Protein AF-0000000084989467 (afdb_homodimer)

Foldseek 3Di:
DVVVVVVLVVLLVVLCVVPWDKALDLVCSQVVSCVSNVVSQKAWDDKFFAAPVRHGDPDSVRGQKIKIWIDHPSDPAIKIWMWGWDDDPSMITTHGDDIDGDDD/DVVVVVVLVVLLVVLCVVPWDKALDLVCSVVVSCVSNVVSAKAWDDKFFAAPVRHGDPDSVRGQKIKIWIDHPVDPAIKIWMWGWDDDPSMITTHGDDIDGDDD

Secondary structure (DSSP, 8-state):
-HHHHHHHHHHHHHHHHHS--EESSGGGHHHHHHHHHHHTTEEEEEEEEE-TTSSBPSSGGG-SEEEEEEEETTEEEEEEEEEEEEEETTEEEEEEEEEEEE--/-HHHHHHHHHHHHHHHHHS--EESSGGGHHHHHHHHHHHTTEEEEEEEEE-TTSSBPSSGGG-SEEEEEEEETTEEEEEEEEEEEEEETTEEEEEEEEEEEE--

Sequence (208 aa):
MSADVSILHGKAKEEFDKSPCVVDAASQLGDCAKERLAAAGFEVGDVMYLDANVDPADSPERARFLRVEARHSGSPGKHIFTFAILKSAGKFKLLWLQSAVATKMSADVSILHGKAKEEFDKSPCVVDAASQLGDCAKERLAAAGFEVGDVMYLDANVDPADSPERARFLRVEARHSGSPGKHIFTFAILKSAGKFKLLWLQSAVATK

Structure (mmCIF, N/CA/C/O backbone):
data_AF-0000000084989467-model_v1
#
loop_
_entity.id
_entity.type
_entity.pdbx_description
1 polymer 'Uncharacterized protein'
#
loop_
_atom_site.group_PDB
_atom_site.id
_atom_site.type_symbol
_atom_site.label_atom_id
_atom_site.label_alt_id
_atom_site.label_comp_id
_atom_site.label_asym_id
_atom_site.label_entity_id
_atom_site.label_seq_id
_atom_site.pdbx_PDB_ins_code
_atom_site.Cartn_x
_atom_site.Cartn_y
_atom_site.Cartn_z
_atom_site.occupancy
_atom_site.B_iso_or_equiv
_atom_site.auth_seq_id
_atom_site.auth_comp_id
_atom_site.auth_asym_id
_atom_site.auth_atom_id
_atom_site.pdbx_PDB_model_num
ATOM 1 N N . MET A 1 1 ? -2.805 18.656 12.617 1 46.59 1 MET A N 1
ATOM 2 C CA . MET A 1 1 ? -3.262 18.141 11.328 1 46.59 1 MET A CA 1
ATOM 3 C C . MET A 1 1 ? -2.898 16.672 11.18 1 46.59 1 MET A C 1
ATOM 5 O O . MET A 1 1 ? -3.754 15.844 10.852 1 46.59 1 MET A O 1
ATOM 9 N N . SER A 1 2 ? -1.535 16.25 11.461 1 55.56 2 SER A N 1
ATOM 10 C CA . SER A 1 2 ? -1.059 14.875 11.367 1 55.56 2 SER A CA 1
ATOM 11 C C . SER A 1 2 ? -1.723 13.977 12.406 1 55.56 2 SER A C 1
ATOM 13 O O . SER A 1 2 ? -2.162 12.875 12.094 1 55.56 2 SER A O 1
ATOM 15 N N . ALA A 1 3 ? -1.828 14.453 13.695 1 58.25 3 ALA A N 1
ATOM 16 C CA . ALA A 1 3 ? -2.471 13.68 14.758 1 58.25 3 ALA A CA 1
ATOM 17 C C . ALA A 1 3 ? -3.93 13.391 14.414 1 58.25 3 ALA A C 1
ATOM 19 O O . ALA A 1 3 ? -4.426 12.297 14.68 1 58.25 3 ALA A O 1
ATOM 20 N N . ASP A 1 4 ? -4.445 14.367 13.617 1 80.19 4 ASP A N 1
ATOM 21 C CA . ASP A 1 4 ? -5.855 14.219 13.273 1 80.19 4 ASP A CA 1
ATOM 22 C C . ASP A 1 4 ? -6.047 13.156 12.195 1 80.19 4 ASP A C 1
ATOM 24 O O . ASP A 1 4 ? -6.941 12.312 12.297 1 80.19 4 ASP A O 1
ATOM 28 N N . VAL A 1 5 ? -4.973 12.961 11.367 1 84.12 5 VAL A N 1
ATOM 29 C CA . VAL A 1 5 ? -5.082 11.992 10.281 1 84.12 5 VAL A CA 1
ATOM 30 C C . VAL A 1 5 ? -4.887 10.578 10.828 1 84.12 5 VAL A C 1
ATOM 32 O O . VAL A 1 5 ? -5.602 9.656 10.438 1 84.12 5 VAL A O 1
ATOM 35 N N . SER A 1 6 ? -3.955 10.492 11.828 1 85.75 6 SER A N 1
ATOM 36 C CA . SER A 1 6 ? -3.686 9.195 12.43 1 85.75 6 SER A CA 1
ATOM 37 C C . SER A 1 6 ? -4.914 8.648 13.156 1 85.75 6 SER A C 1
ATOM 39 O O . SER A 1 6 ? -5.203 7.453 13.086 1 85.75 6 SER A O 1
ATOM 41 N N . ILE A 1 7 ? -5.57 9.539 13.781 1 90.81 7 ILE A N 1
ATOM 42 C CA . ILE A 1 7 ? -6.773 9.141 14.5 1 90.81 7 ILE A CA 1
ATOM 43 C C . ILE A 1 7 ? -7.855 8.719 13.508 1 90.81 7 ILE A C 1
ATOM 45 O O . ILE A 1 7 ? -8.508 7.691 13.68 1 90.81 7 ILE A O 1
ATOM 49 N N . LEU A 1 8 ? -8.008 9.461 12.422 1 93.25 8 LEU A N 1
ATOM 50 C CA . LEU A 1 8 ? -9.008 9.164 11.406 1 93.25 8 LEU A CA 1
ATOM 51 C C . LEU A 1 8 ? -8.719 7.824 10.742 1 93.25 8 LEU A C 1
ATOM 53 O O . LEU A 1 8 ? -9.625 7.004 10.57 1 93.25 8 LEU A O 1
ATOM 57 N N . HIS A 1 9 ? -7.539 7.551 10.414 1 94.19 9 HIS A N 1
ATOM 58 C CA . HIS A 1 9 ? -7.176 6.301 9.758 1 94.19 9 HIS A CA 1
ATOM 59 C C . HIS A 1 9 ? -7.266 5.125 10.727 1 94.19 9 HIS A C 1
ATOM 61 O O . HIS A 1 9 ? -7.598 4.008 10.328 1 94.19 9 HIS A O 1
ATOM 67 N N . GLY A 1 10 ? -6.922 5.418 12.008 1 94.31 10 GLY A N 1
ATOM 68 C CA . GLY A 1 10 ? -7.133 4.402 13.023 1 94.31 10 GLY A CA 1
ATOM 69 C C . GLY A 1 10 ? -8.578 3.965 13.141 1 94.31 10 GLY A C 1
ATOM 70 O O . GLY A 1 10 ? -8.867 2.77 13.242 1 94.31 10 GLY A O 1
ATOM 71 N N . LYS A 1 11 ? -9.438 4.883 13.117 1 95.81 11 LYS A N 1
ATOM 72 C CA . LYS A 1 11 ? -10.867 4.582 13.164 1 95.81 11 LYS A CA 1
ATOM 73 C C . LYS A 1 11 ? -11.289 3.758 11.953 1 95.81 11 LYS A C 1
ATOM 75 O O . LYS A 1 11 ? -12.086 2.82 12.078 1 95.81 11 LYS A O 1
ATOM 80 N N . ALA A 1 12 ? -10.828 4.184 10.805 1 96.88 12 ALA A N 1
ATOM 81 C CA . ALA A 1 12 ? -11.133 3.42 9.594 1 96.88 12 ALA A CA 1
ATOM 82 C C . ALA A 1 12 ? -10.672 1.973 9.734 1 96.88 12 ALA A C 1
ATOM 84 O O . ALA A 1 12 ? -11.43 1.043 9.445 1 96.88 12 ALA A O 1
ATOM 85 N N . LYS A 1 13 ? -9.453 1.788 10.156 1 96.62 13 LYS A N 1
ATOM 86 C CA . LYS A 1 13 ? -8.922 0.437 10.312 1 96.62 13 LYS A CA 1
ATOM 87 C C . LYS A 1 13 ? -9.758 -0.373 11.297 1 96.62 13 LYS A C 1
ATOM 89 O O . LYS A 1 13 ? -9.992 -1.563 11.086 1 96.62 13 LYS A O 1
ATOM 94 N N . GLU A 1 14 ? -10.141 0.241 12.336 1 97.44 14 GLU A N 1
ATOM 95 C CA . GLU A 1 14 ? -10.961 -0.418 13.352 1 97.44 14 GLU A CA 1
ATOM 96 C C . GLU A 1 14 ? -12.266 -0.936 12.75 1 97.44 14 GLU A C 1
ATOM 98 O O . GLU A 1 14 ? -12.734 -2.02 13.109 1 97.44 14 GLU A O 1
ATOM 103 N N . GLU A 1 15 ? -12.875 -0.224 11.844 1 98 15 GLU A N 1
ATOM 104 C CA . GLU A 1 15 ? -14.109 -0.657 11.203 1 98 15 GLU A CA 1
ATOM 105 C C . GLU A 1 15 ? -13.891 -1.933 10.391 1 98 15 GLU A C 1
ATOM 107 O O . GLU A 1 15 ? -14.766 -2.805 10.352 1 98 15 GLU A O 1
ATOM 112 N N . PHE A 1 16 ? -12.742 -2.055 9.742 1 97.81 16 PHE A N 1
ATOM 113 C CA . PHE A 1 16 ? -12.445 -3.254 8.969 1 97.81 16 PHE A CA 1
ATOM 114 C C . PHE A 1 16 ? -12.133 -4.43 9.891 1 97.81 16 PHE A C 1
ATOM 116 O O . PHE A 1 16 ? -12.406 -5.582 9.547 1 97.81 16 PHE A O 1
ATOM 123 N N . ASP A 1 17 ? -11.57 -4.125 11.039 1 96.31 17 ASP A N 1
ATOM 124 C CA . ASP A 1 17 ? -11.258 -5.172 12.008 1 96.31 17 ASP A CA 1
ATOM 125 C C . ASP A 1 17 ? -12.531 -5.711 12.664 1 96.31 17 ASP A C 1
ATOM 127 O O . ASP A 1 17 ? -12.664 -6.918 12.867 1 96.31 17 ASP A O 1
ATOM 131 N N . LYS A 1 18 ? -13.367 -4.848 12.984 1 96.81 18 LYS A N 1
ATOM 132 C CA . LYS A 1 18 ? -14.625 -5.207 13.633 1 96.81 18 LYS A CA 1
ATOM 133 C C . LYS A 1 18 ? -15.531 -5.992 12.688 1 96.81 18 LYS A C 1
ATOM 135 O O . LYS A 1 18 ? -16.234 -6.906 13.117 1 96.81 18 LYS A O 1
ATOM 140 N N . SER A 1 19 ? -15.555 -5.586 11.461 1 96.62 19 SER A N 1
ATOM 141 C CA . SER A 1 19 ? -16.359 -6.227 10.43 1 96.62 19 SER A CA 1
ATOM 142 C C . SER A 1 19 ? -15.562 -6.449 9.148 1 96.62 19 SER A C 1
ATOM 144 O O . SER A 1 19 ? -15.703 -5.695 8.188 1 96.62 19 SER A O 1
ATOM 146 N N . PRO A 1 20 ? -14.891 -7.555 9.141 1 96.62 20 PRO A N 1
ATOM 147 C CA . PRO A 1 20 ? -14.039 -7.824 7.98 1 96.62 20 PRO A CA 1
ATOM 148 C C . PRO A 1 20 ? -14.828 -7.926 6.676 1 96.62 20 PRO A C 1
ATOM 150 O O . PRO A 1 20 ? -15.961 -8.422 6.676 1 96.62 20 PRO A O 1
ATOM 153 N N . CYS A 1 21 ? -14.242 -7.422 5.625 1 97.94 21 CYS A N 1
ATOM 154 C CA . CYS A 1 21 ? -14.836 -7.559 4.297 1 97.94 21 CYS A CA 1
ATOM 155 C C . CYS A 1 21 ? -14.531 -8.93 3.701 1 97.94 21 CYS A C 1
ATOM 157 O O . CYS A 1 21 ? -13.453 -9.133 3.133 1 97.94 21 CYS A O 1
ATOM 159 N N . VAL A 1 22 ? -15.461 -9.797 3.805 1 97.62 22 VAL A N 1
ATOM 160 C CA . VAL A 1 22 ? -15.43 -11.125 3.211 1 97.62 22 VAL A CA 1
ATOM 161 C C . VAL A 1 22 ? -16.672 -11.344 2.354 1 97.62 22 VAL A C 1
ATOM 163 O O . VAL A 1 22 ? -17.797 -11.227 2.842 1 97.62 22 VAL A O 1
ATOM 166 N N . VAL A 1 23 ? -16.453 -11.578 1.095 1 98.12 23 VAL A N 1
ATOM 167 C CA . VAL A 1 23 ? -17.578 -11.602 0.161 1 98.12 23 VAL A CA 1
ATOM 168 C C . VAL A 1 23 ? -17.484 -12.836 -0.732 1 98.12 23 VAL A C 1
ATOM 170 O O . VAL A 1 23 ? -16.422 -13.469 -0.808 1 98.12 23 VAL A O 1
ATOM 173 N N . ASP A 1 24 ? -18.531 -13.172 -1.489 1 97.44 24 ASP A N 1
ATOM 174 C CA . ASP A 1 24 ? -18.594 -14.352 -2.344 1 97.44 24 ASP A CA 1
ATOM 175 C C . ASP A 1 24 ? -18.109 -14.039 -3.758 1 97.44 24 ASP A C 1
ATOM 177 O O . ASP A 1 24 ? -17.734 -14.945 -4.504 1 97.44 24 ASP A O 1
ATOM 181 N N . ALA A 1 25 ? -18.203 -12.766 -4.086 1 97.69 25 A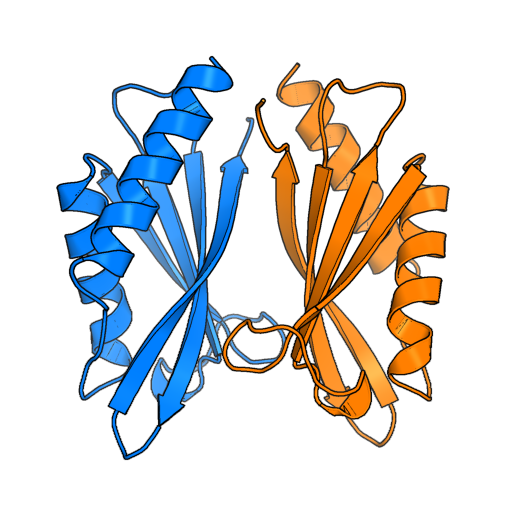LA A N 1
ATOM 182 C CA . ALA A 1 25 ? -17.75 -12.32 -5.398 1 97.69 25 ALA A CA 1
ATOM 183 C C . ALA A 1 25 ? -16.797 -11.125 -5.273 1 97.69 25 ALA A C 1
ATOM 185 O O . ALA A 1 25 ? -17.078 -10.188 -4.523 1 97.69 25 ALA A O 1
ATOM 186 N N . ALA A 1 26 ? -15.703 -11.172 -6.027 1 97.62 26 ALA A N 1
ATOM 187 C CA . ALA A 1 26 ? -14.688 -10.125 -5.945 1 97.62 26 ALA A CA 1
ATOM 188 C C . ALA A 1 26 ? -15.289 -8.75 -6.219 1 97.62 26 ALA A C 1
ATOM 190 O O . ALA A 1 26 ? -14.844 -7.746 -5.656 1 97.62 26 ALA A O 1
ATOM 191 N N . SER A 1 27 ? -16.297 -8.703 -7.055 1 97.56 27 SER A N 1
ATOM 192 C CA . SER A 1 27 ? -16.922 -7.449 -7.461 1 97.56 27 SER A CA 1
ATOM 193 C C . SER A 1 27 ? -17.641 -6.777 -6.289 1 97.56 27 SER A C 1
ATOM 195 O O . SER A 1 27 ? -18 -5.605 -6.371 1 97.56 27 SER A O 1
ATOM 197 N N . GLN A 1 28 ? -17.797 -7.496 -5.215 1 98.44 28 GLN A N 1
ATOM 198 C CA . GLN A 1 28 ? -18.5 -6.973 -4.047 1 98.44 28 GLN A CA 1
ATOM 199 C C . GLN A 1 28 ? -17.547 -6.266 -3.1 1 98.44 28 GLN A C 1
ATOM 201 O O . GLN A 1 28 ? -17.969 -5.566 -2.18 1 98.44 28 GLN A O 1
ATOM 206 N N . LEU A 1 29 ? -16.266 -6.422 -3.312 1 98.62 29 LEU A N 1
ATOM 207 C CA . LEU A 1 29 ? -15.273 -5.906 -2.387 1 98.62 29 LEU A CA 1
ATOM 208 C C . LEU A 1 29 ? -15.312 -4.383 -2.34 1 98.62 29 LEU A C 1
ATOM 210 O O . LEU A 1 29 ? -15.164 -3.785 -1.271 1 98.62 29 LEU A O 1
ATOM 214 N N . GLY A 1 30 ? -15.469 -3.756 -3.461 1 98.56 30 GLY A N 1
ATOM 215 C CA . GLY A 1 30 ? -15.555 -2.305 -3.506 1 98.56 30 GLY A CA 1
ATOM 216 C C . GLY A 1 30 ? -16.672 -1.75 -2.639 1 98.56 30 GLY A C 1
ATOM 217 O O . GLY A 1 30 ? -16.453 -0.813 -1.867 1 98.56 30 GLY A O 1
ATOM 218 N N . ASP A 1 31 ? -17.828 -2.35 -2.797 1 98.31 31 ASP A N 1
ATOM 219 C CA . ASP A 1 31 ? -18.969 -1.908 -2.014 1 98.31 31 ASP A CA 1
ATOM 220 C C . ASP A 1 31 ? -18.75 -2.164 -0.525 1 98.31 31 ASP A C 1
ATOM 222 O O . ASP A 1 31 ? -19.125 -1.338 0.312 1 98.31 31 ASP A O 1
ATOM 226 N N . CYS A 1 32 ? -18.203 -3.271 -0.226 1 98.62 32 CYS A N 1
ATOM 227 C CA . CYS A 1 32 ? -17.891 -3.592 1.161 1 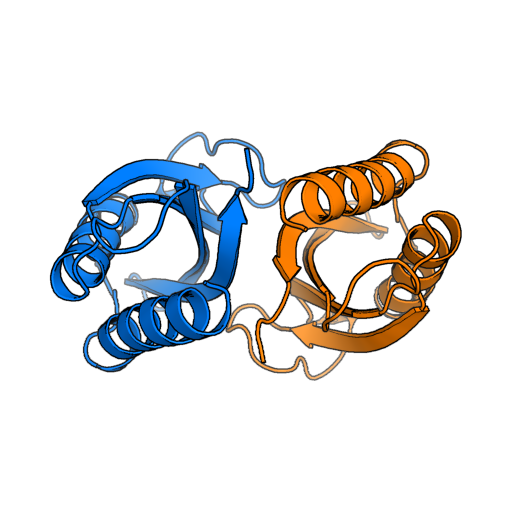98.62 32 CYS A CA 1
ATOM 228 C C . CYS A 1 32 ? -16.953 -2.549 1.764 1 98.62 32 CYS A C 1
ATOM 230 O O . CYS A 1 32 ? -17.203 -2.059 2.867 1 98.62 32 CYS A O 1
ATOM 232 N N . ALA A 1 33 ? -15.906 -2.199 1.035 1 98.75 33 ALA A N 1
ATOM 233 C CA . ALA A 1 33 ? -14.953 -1.191 1.492 1 98.75 33 ALA A CA 1
ATOM 234 C C . ALA A 1 33 ? -15.633 0.157 1.696 1 98.75 33 ALA A C 1
ATOM 236 O O . ALA A 1 33 ? -15.383 0.845 2.688 1 98.75 33 ALA A O 1
ATOM 237 N N . LYS A 1 34 ? -16.469 0.51 0.781 1 98.44 34 LYS A N 1
ATOM 238 C CA . LYS A 1 34 ? -17.219 1.766 0.872 1 98.44 34 LYS A CA 1
ATOM 239 C C . LYS A 1 34 ? -18.047 1.824 2.152 1 98.44 34 LYS A C 1
ATOM 241 O O . LYS A 1 34 ? -18.062 2.846 2.842 1 98.44 34 LYS A O 1
ATOM 246 N N . GLU A 1 35 ? -18.656 0.73 2.414 1 98.31 35 GLU A N 1
ATOM 247 C CA . GLU A 1 35 ? -19.5 0.668 3.605 1 98.31 35 GLU A CA 1
ATOM 248 C C . GLU A 1 35 ? -18.672 0.854 4.875 1 98.31 35 GLU A C 1
ATOM 250 O O . GLU A 1 35 ? -19.062 1.602 5.773 1 98.31 35 GLU A O 1
ATOM 255 N N . ARG A 1 36 ? -17.531 0.173 4.977 1 98.31 36 ARG A N 1
ATOM 256 C CA . ARG A 1 36 ? -16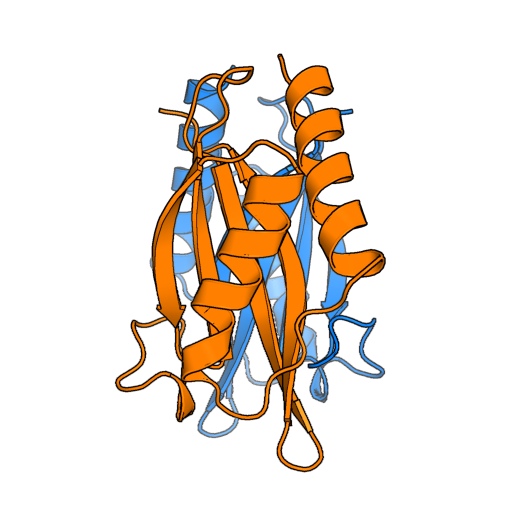.672 0.275 6.156 1 98.31 36 ARG A CA 1
ATOM 257 C C . ARG A 1 36 ? -16.125 1.688 6.312 1 98.31 36 ARG A C 1
ATOM 259 O O . ARG A 1 36 ? -16.078 2.225 7.422 1 98.31 36 ARG A O 1
ATOM 266 N N . LEU A 1 37 ? -15.688 2.279 5.238 1 98.38 37 LEU A N 1
ATOM 267 C CA . LEU A 1 37 ? -15.102 3.617 5.285 1 98.38 37 LEU A CA 1
ATOM 268 C C . LEU A 1 37 ? -16.172 4.66 5.613 1 98.38 37 LEU A C 1
ATOM 270 O O . LEU A 1 37 ? -15.891 5.625 6.328 1 98.38 37 LEU A O 1
ATOM 274 N N . ALA A 1 38 ? -17.391 4.461 5.078 1 97.88 38 ALA A N 1
ATOM 275 C CA . ALA A 1 38 ? -18.5 5.359 5.41 1 97.88 38 ALA A CA 1
ATOM 276 C C . ALA A 1 38 ? -18.797 5.324 6.902 1 97.88 38 ALA A C 1
ATOM 278 O O . ALA A 1 38 ? -19.094 6.359 7.508 1 97.88 38 ALA A O 1
ATOM 279 N N . ALA A 1 39 ? -18.719 4.133 7.449 1 97.62 39 ALA A N 1
ATOM 280 C CA . ALA A 1 39 ? -18.969 3.977 8.883 1 97.62 39 ALA A CA 1
ATOM 281 C C . ALA A 1 39 ? -17.938 4.746 9.695 1 97.62 39 ALA A C 1
ATOM 283 O O . ALA A 1 39 ? -18.188 5.125 10.844 1 97.62 39 ALA A O 1
ATOM 284 N N . ALA A 1 40 ? -16.812 4.98 9.172 1 97.06 40 ALA A N 1
ATOM 285 C CA . ALA A 1 40 ? -15.758 5.73 9.836 1 97.06 40 ALA A CA 1
ATOM 286 C C . ALA A 1 40 ? -15.836 7.215 9.492 1 97.06 40 ALA A C 1
ATOM 288 O O . ALA A 1 40 ? -14.969 8 9.891 1 97.06 40 AL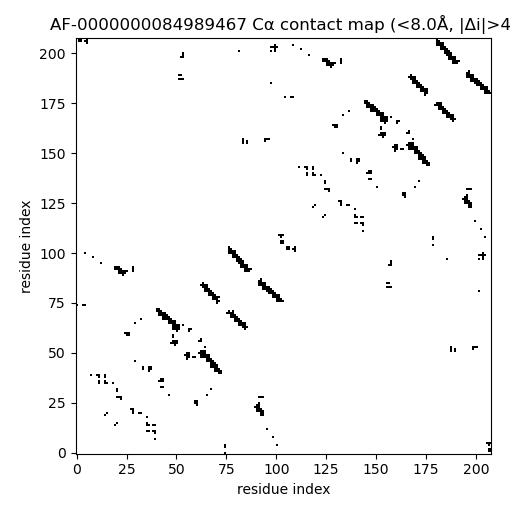A A O 1
ATOM 289 N N . GLY A 1 41 ? -16.781 7.578 8.617 1 96.94 41 GLY A N 1
ATOM 290 C CA . GLY A 1 41 ? -17.016 8.984 8.32 1 96.94 41 GLY A CA 1
ATOM 291 C C . GLY A 1 41 ? -16.406 9.422 7 1 96.94 41 GLY A C 1
ATOM 292 O O . GLY A 1 41 ? -16.375 10.617 6.691 1 96.94 41 GLY A O 1
ATOM 293 N N . PHE A 1 42 ? -15.875 8.484 6.238 1 97.56 42 PHE A N 1
ATOM 294 C CA . PHE A 1 42 ? -15.273 8.828 4.957 1 97.56 42 PHE A CA 1
ATOM 295 C C . PHE A 1 42 ? -16.312 8.797 3.844 1 97.56 42 PHE A C 1
ATOM 297 O O . PHE A 1 42 ? -17.234 7.977 3.865 1 97.56 42 PHE A O 1
ATOM 304 N N . GLU A 1 43 ? -16.109 9.703 2.879 1 97.75 43 GLU A N 1
ATOM 305 C CA . GLU A 1 43 ? -16.844 9.68 1.617 1 97.75 43 GLU A CA 1
ATOM 306 C C . GLU A 1 43 ? -15.977 9.125 0.488 1 97.75 43 GLU A C 1
ATOM 308 O O . GLU A 1 43 ? -15.039 9.789 0.041 1 97.75 43 GLU A O 1
ATOM 313 N N . VAL A 1 44 ? -16.359 7.957 0.025 1 97.44 44 VAL A N 1
ATOM 314 C CA . VAL A 1 44 ? -15.539 7.277 -0.975 1 97.44 44 VAL A CA 1
ATOM 315 C C . VAL A 1 44 ? -15.789 7.887 -2.352 1 97.44 44 VAL A C 1
ATOM 317 O O . VAL A 1 44 ? -16.938 8.062 -2.756 1 97.44 44 VAL A O 1
ATOM 320 N N . GLY A 1 45 ? -14.719 8.234 -3.016 1 95.31 45 GLY A N 1
ATOM 321 C CA . GLY A 1 45 ? -14.781 8.703 -4.391 1 95.31 45 GLY A CA 1
ATOM 322 C C . GLY A 1 45 ? -14.492 7.613 -5.406 1 95.31 45 GLY A C 1
ATOM 323 O O . GLY A 1 45 ? -15.414 7.027 -5.977 1 95.31 45 GLY A O 1
ATOM 324 N N . ASP A 1 46 ? -13.25 7.219 -5.504 1 96.25 46 ASP A N 1
ATOM 325 C CA . ASP A 1 46 ? -12.812 6.262 -6.516 1 96.25 46 ASP A CA 1
ATOM 326 C C . ASP A 1 46 ? -12.414 4.934 -5.879 1 96.25 46 ASP A C 1
ATOM 328 O O . ASP A 1 46 ? -11.805 4.91 -4.801 1 96.25 46 ASP A O 1
ATOM 332 N N . VAL A 1 47 ? -12.828 3.885 -6.512 1 98.06 47 VAL A N 1
ATOM 333 C CA . VAL A 1 47 ? -12.414 2.527 -6.172 1 98.06 47 VAL A CA 1
ATOM 334 C C . VAL A 1 47 ? -11.727 1.88 -7.371 1 98.06 47 VAL A C 1
ATOM 336 O O . VAL A 1 47 ? -12.297 1.82 -8.461 1 98.06 47 VAL A O 1
ATOM 339 N N . MET A 1 48 ? -10.547 1.42 -7.148 1 98.06 48 MET A N 1
ATOM 340 C CA . MET A 1 48 ? -9.781 0.849 -8.258 1 98.06 48 MET A CA 1
ATOM 341 C C . MET A 1 48 ? -9.289 -0.551 -7.906 1 98.06 48 MET A C 1
ATOM 343 O O . MET A 1 48 ? -8.633 -0.746 -6.883 1 98.06 48 MET A O 1
ATOM 347 N N . TYR A 1 49 ? -9.594 -1.509 -8.812 1 98.56 49 TYR A N 1
ATOM 348 C CA . TYR A 1 49 ? -9.031 -2.854 -8.75 1 98.56 49 TYR A CA 1
ATOM 349 C C . TYR A 1 49 ? -7.707 -2.928 -9.492 1 98.56 49 TYR A C 1
ATOM 351 O O . TYR A 1 49 ? -7.625 -2.549 -10.664 1 98.56 49 TYR A O 1
ATOM 359 N N . LEU A 1 50 ? -6.711 -3.451 -8.805 1 98.12 50 LEU A N 1
ATOM 360 C CA . LEU A 1 50 ? -5.391 -3.547 -9.414 1 98.12 50 LEU A CA 1
ATOM 361 C C . LEU A 1 50 ? -4.934 -5 -9.5 1 98.12 50 LEU A C 1
ATOM 363 O O . LEU A 1 50 ? -5.18 -5.785 -8.578 1 98.12 50 LEU A O 1
ATOM 367 N N . ASP A 1 51 ? -4.215 -5.336 -10.562 1 96.69 51 ASP A N 1
ATOM 368 C CA . ASP A 1 51 ? -3.705 -6.695 -10.727 1 96.69 51 ASP A CA 1
ATOM 369 C C . ASP A 1 51 ? -2.336 -6.852 -10.07 1 96.69 51 ASP A C 1
ATOM 371 O O . ASP A 1 51 ? -1.893 -5.969 -9.328 1 96.69 51 ASP A O 1
ATOM 375 N N . ALA A 1 52 ? -1.739 -8.016 -10.242 1 92.38 52 ALA A N 1
ATOM 376 C CA . ALA A 1 52 ? -0.484 -8.352 -9.578 1 92.38 52 ALA A CA 1
ATOM 377 C C . ALA A 1 52 ? 0.636 -7.41 -10.008 1 92.38 52 ALA A C 1
ATOM 379 O O . ALA A 1 52 ? 1.649 -7.285 -9.312 1 92.38 52 ALA A O 1
ATOM 380 N N . ASN A 1 53 ? 0.474 -6.727 -11.234 1 92.31 53 ASN A N 1
ATOM 381 C CA . ASN A 1 53 ? 1.455 -5.77 -11.734 1 92.31 53 ASN A CA 1
ATOM 382 C C . ASN A 1 53 ? 1.12 -4.344 -11.305 1 92.31 53 ASN A C 1
ATOM 384 O O . ASN A 1 53 ? 1.736 -3.387 -11.773 1 92.31 53 ASN A O 1
ATOM 388 N N . VAL A 1 54 ? 0.117 -4.184 -10.516 1 94.44 54 VAL A N 1
ATOM 389 C CA . VAL A 1 54 ? -0.352 -2.902 -10 1 94.44 54 VAL A CA 1
ATOM 390 C C . VAL A 1 54 ? -0.901 -2.057 -11.148 1 94.44 54 VAL A C 1
ATOM 392 O O . VAL A 1 54 ? -0.773 -0.83 -11.141 1 94.44 54 VAL A O 1
ATOM 395 N N . ASP A 1 55 ? -1.325 -2.758 -12.133 1 95.75 55 ASP A N 1
ATOM 396 C CA . ASP A 1 55 ? -2.088 -2.137 -13.211 1 95.75 55 ASP A CA 1
ATOM 397 C C . ASP A 1 55 ? -3.588 -2.352 -13.016 1 95.75 55 ASP A C 1
ATOM 399 O O . ASP A 1 55 ? -4 -3.25 -12.281 1 95.75 55 ASP A O 1
ATOM 403 N N . PRO A 1 56 ? -4.398 -1.391 -13.609 1 97.5 56 PRO A N 1
ATOM 404 C CA . PRO A 1 56 ? -5.836 -1.679 -13.555 1 97.5 56 PRO A CA 1
ATOM 405 C C . PRO A 1 56 ? -6.172 -3.094 -14.016 1 97.5 56 PRO A C 1
ATOM 407 O O . PRO A 1 56 ? -5.73 -3.518 -15.086 1 97.5 56 PRO A O 1
ATOM 410 N N . ALA A 1 57 ? -6.895 -3.834 -13.172 1 97.88 57 ALA A N 1
ATOM 411 C CA . ALA A 1 57 ? -7.258 -5.211 -13.5 1 97.88 57 ALA A CA 1
ATOM 412 C C . ALA A 1 57 ? -8.336 -5.246 -14.578 1 97.88 57 ALA A C 1
ATOM 414 O O . ALA A 1 57 ? -9.219 -4.379 -14.617 1 97.88 57 ALA A O 1
ATOM 415 N N . ASP A 1 58 ? -8.383 -6.332 -15.367 1 97.12 58 ASP A N 1
ATOM 416 C CA . ASP A 1 58 ? -9.383 -6.516 -16.406 1 97.12 58 ASP A CA 1
ATOM 417 C C . ASP A 1 58 ? -10.75 -6.812 -15.805 1 97.12 58 ASP A C 1
ATOM 419 O O . ASP A 1 58 ? -11.781 -6.578 -16.453 1 97.12 58 ASP A O 1
ATOM 423 N N . SER A 1 59 ? -10.742 -7.398 -14.711 1 97.06 59 SER A N 1
ATOM 424 C CA . SER A 1 59 ? -11.938 -7.727 -13.945 1 97.06 59 SER A CA 1
ATOM 425 C C . SER A 1 59 ? -11.633 -7.832 -12.453 1 97.06 59 SER A C 1
ATOM 427 O O . SER A 1 59 ? -10.484 -8.055 -12.062 1 97.06 59 SER A O 1
ATOM 429 N N . PRO A 1 60 ? -12.617 -7.652 -11.609 1 97.12 60 PRO A N 1
ATOM 430 C CA . PRO A 1 60 ? -12.398 -7.805 -10.172 1 97.12 60 PRO A CA 1
ATOM 431 C C . PRO A 1 60 ? -11.797 -9.164 -9.805 1 97.12 60 PRO A C 1
ATOM 433 O O . PRO A 1 60 ? -11.008 -9.258 -8.867 1 97.12 60 PRO A O 1
ATOM 436 N N . GLU A 1 61 ? -12.109 -10.242 -10.523 1 95.75 61 GLU A N 1
ATOM 437 C CA . GLU A 1 61 ? -11.648 -11.594 -10.219 1 95.75 61 GLU A CA 1
ATOM 438 C C . GLU A 1 61 ? -10.148 -11.727 -10.445 1 95.75 61 GLU A C 1
ATOM 440 O O . GLU A 1 61 ? -9.508 -12.617 -9.883 1 95.75 61 GLU A O 1
ATOM 445 N N . ARG A 1 62 ? -9.609 -10.82 -11.219 1 96.38 62 ARG A N 1
ATOM 446 C CA . ARG A 1 62 ? -8.195 -10.859 -11.547 1 96.38 62 ARG A CA 1
ATOM 447 C C . ARG A 1 62 ? -7.402 -9.875 -10.695 1 96.38 62 ARG A C 1
ATOM 449 O O . ARG A 1 62 ? -6.176 -9.781 -10.82 1 96.38 62 ARG A O 1
ATOM 456 N N . ALA A 1 63 ? -8.109 -9.188 -9.906 1 97.69 63 ALA A N 1
ATOM 457 C CA . ALA A 1 63 ? -7.457 -8.18 -9.07 1 97.69 63 ALA A CA 1
ATOM 458 C C . ALA A 1 63 ? -6.723 -8.82 -7.898 1 97.69 63 ALA A C 1
ATOM 460 O O . ALA A 1 63 ? -7.148 -9.867 -7.391 1 97.69 63 ALA A O 1
ATOM 461 N N . ARG A 1 64 ? -5.629 -8.172 -7.516 1 96.62 64 ARG A N 1
ATOM 462 C CA . ARG A 1 64 ? -4.867 -8.594 -6.344 1 96.62 64 ARG A CA 1
ATOM 463 C C . ARG A 1 64 ? -4.871 -7.508 -5.27 1 96.62 64 ARG A C 1
ATOM 465 O O . ARG A 1 64 ? -4.547 -7.777 -4.109 1 96.62 64 ARG A O 1
ATOM 472 N N . PHE A 1 65 ? -5.227 -6.273 -5.672 1 97.5 65 PHE A N 1
ATOM 473 C CA . PHE A 1 65 ? -5.289 -5.148 -4.746 1 97.5 65 PHE A CA 1
ATOM 474 C C . PHE A 1 65 ? -6.547 -4.324 -4.984 1 97.5 65 PHE A C 1
ATOM 476 O O . PHE A 1 65 ? -7.102 -4.324 -6.086 1 97.5 65 PHE A O 1
ATOM 483 N N . LEU A 1 66 ? -6.953 -3.674 -3.973 1 98.69 66 LEU A N 1
ATOM 484 C CA . LEU A 1 66 ? -7.996 -2.654 -4.043 1 98.69 66 LEU A CA 1
ATOM 485 C C . LEU A 1 66 ? -7.488 -1.322 -3.502 1 98.69 66 LEU A C 1
ATOM 487 O O . LEU A 1 66 ? -7 -1.252 -2.371 1 98.69 66 LEU A O 1
ATOM 491 N N . ARG A 1 67 ? -7.578 -0.329 -4.285 1 97.94 67 ARG A N 1
ATOM 492 C CA . ARG A 1 67 ? -7.23 1.031 -3.891 1 97.94 67 ARG A CA 1
ATOM 493 C C . ARG A 1 67 ? -8.469 1.916 -3.816 1 97.94 67 ARG A C 1
ATOM 495 O O . ARG A 1 67 ? -9.25 1.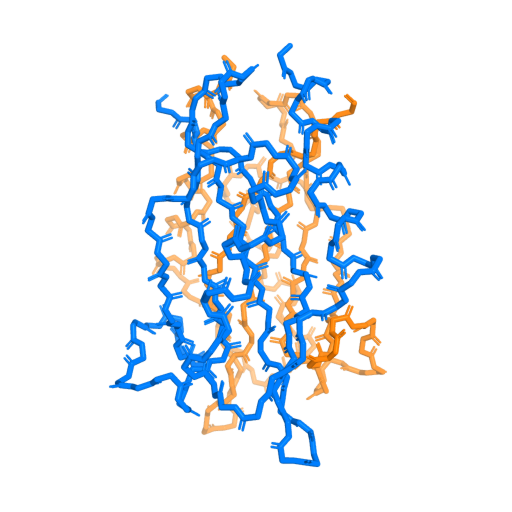978 -4.77 1 97.94 67 ARG A O 1
ATOM 502 N N . VAL A 1 68 ? -8.617 2.562 -2.705 1 98.06 68 VAL A N 1
ATOM 503 C CA . VAL A 1 68 ? -9.789 3.398 -2.5 1 98.06 68 VAL A CA 1
ATOM 504 C C . VAL A 1 68 ? -9.359 4.828 -2.182 1 98.06 68 VAL A C 1
ATOM 506 O O . VAL A 1 68 ? -8.523 5.051 -1.307 1 98.06 68 VAL A O 1
ATOM 509 N N . GLU A 1 69 ? -9.93 5.727 -2.885 1 96.94 69 GLU A N 1
ATOM 510 C CA . GLU A 1 69 ? -9.758 7.145 -2.594 1 96.94 69 GLU A CA 1
ATOM 511 C C . GLU A 1 69 ? -11 7.73 -1.93 1 96.94 69 GLU A C 1
ATOM 513 O O . GLU A 1 69 ? -12.117 7.484 -2.377 1 96.94 69 GLU A O 1
ATOM 518 N N . ALA A 1 70 ? -10.742 8.445 -0.878 1 97.19 70 ALA A N 1
ATOM 519 C CA . ALA A 1 70 ? -11.867 8.961 -0.11 1 97.19 70 ALA A CA 1
ATOM 520 C C . ALA A 1 70 ? -11.562 10.344 0.452 1 97.19 70 ALA A C 1
ATOM 522 O O . ALA A 1 70 ? -10.414 10.797 0.411 1 97.19 70 ALA A O 1
ATOM 523 N N . ARG A 1 71 ? -12.625 11.008 0.929 1 95.75 71 ARG A N 1
ATOM 524 C CA . ARG A 1 71 ? -12.523 12.289 1.61 1 95.75 71 ARG A CA 1
ATOM 525 C C . ARG A 1 71 ? -13.18 12.234 2.984 1 95.75 71 ARG A C 1
ATOM 527 O O . ARG A 1 71 ? -14 11.352 3.252 1 95.75 71 ARG A O 1
ATOM 534 N N . HIS A 1 72 ? -12.68 13.047 3.758 1 94.62 72 HIS A N 1
ATOM 535 C CA . HIS A 1 72 ? -13.25 13.203 5.09 1 94.62 72 HIS A CA 1
ATOM 536 C C . HIS A 1 72 ? -13.461 14.672 5.434 1 94.62 72 HIS A C 1
ATOM 538 O O . HIS A 1 72 ? -12.57 15.5 5.199 1 94.62 72 HIS A O 1
ATOM 544 N N . SER A 1 73 ? -14.594 14.961 6.023 1 90.69 73 SER A N 1
ATOM 545 C CA . SER A 1 73 ? -14.938 16.344 6.312 1 90.69 73 SER A CA 1
ATOM 546 C C . SER A 1 73 ? -13.953 16.969 7.309 1 90.69 73 SER A C 1
ATOM 548 O O . SER A 1 73 ? -13.719 18.172 7.289 1 90.69 73 SER A O 1
ATOM 550 N N . GLY A 1 74 ? -13.352 16.172 8.172 1 86.5 74 GLY A N 1
ATOM 551 C CA . GLY A 1 74 ? -12.438 16.641 9.203 1 86.5 74 GLY A CA 1
ATOM 552 C C . GLY A 1 74 ? -11 16.75 8.727 1 86.5 74 GLY A C 1
ATOM 553 O O . GLY A 1 74 ? -10.102 17.078 9.508 1 86.5 74 GLY A O 1
ATOM 554 N N . SER A 1 75 ? -10.594 16.406 7.594 1 86.25 75 SER A N 1
ATOM 555 C CA . SER A 1 75 ? -9.234 16.406 7.059 1 86.25 75 SER A CA 1
ATOM 556 C C . SER A 1 75 ? -9.219 16.875 5.605 1 86.25 75 SER A C 1
ATOM 558 O O . SER A 1 75 ? -9.969 16.359 4.773 1 86.25 75 SER A O 1
ATOM 560 N N . PRO A 1 76 ? -8.258 17.875 5.516 1 81.44 76 PRO A N 1
ATOM 561 C CA . PRO A 1 76 ? -8.133 18.328 4.125 1 81.44 76 PRO A CA 1
ATOM 562 C C . PRO A 1 76 ? -7.332 17.359 3.262 1 81.44 76 PRO A C 1
ATOM 564 O O . PRO A 1 76 ? -6.523 16.578 3.783 1 81.44 76 PRO A O 1
ATOM 567 N N . GLY A 1 77 ? -7.695 16.984 2.172 1 84.5 77 GLY A N 1
ATOM 568 C CA . GLY A 1 77 ? -6.922 16.156 1.252 1 84.5 77 GLY A CA 1
ATOM 569 C C . GLY A 1 77 ? -7.633 14.875 0.855 1 84.5 77 GLY A C 1
ATOM 570 O 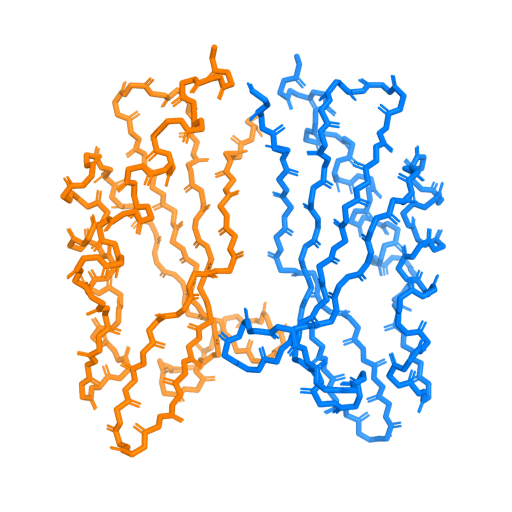O . GLY A 1 77 ? -8.695 14.562 1.387 1 84.5 77 GLY A O 1
ATOM 571 N N . LYS A 1 78 ? -7.012 14.305 -0.013 1 91.38 78 LYS A N 1
ATOM 572 C CA . LYS A 1 78 ? -7.5 13.008 -0.477 1 91.38 78 LYS A CA 1
ATOM 573 C C . LYS A 1 78 ? -6.848 11.867 0.296 1 91.38 78 LYS A C 1
ATOM 575 O O . LYS A 1 78 ? -5.621 11.805 0.399 1 91.38 78 LYS A O 1
ATOM 580 N N . HIS A 1 79 ? -7.641 11.039 0.955 1 93.94 79 HIS A N 1
ATOM 581 C CA . HIS A 1 79 ? -7.16 9.867 1.671 1 93.94 79 HIS A CA 1
ATOM 582 C C . HIS A 1 79 ? -7.129 8.641 0.761 1 93.94 79 HIS A C 1
ATOM 584 O O . HIS A 1 79 ? -8.062 8.414 -0.019 1 93.94 79 HIS A O 1
ATOM 590 N N . ILE A 1 80 ? -6.094 7.895 0.784 1 95.25 80 ILE A N 1
ATOM 591 C CA . ILE A 1 80 ? -5.938 6.691 -0.027 1 95.25 80 ILE A CA 1
ATOM 592 C C . ILE A 1 80 ? -5.766 5.477 0.88 1 95.25 80 ILE A C 1
ATOM 594 O O . ILE A 1 80 ? -4.941 5.492 1.797 1 95.25 80 ILE A O 1
ATOM 598 N N . PHE A 1 81 ? -6.527 4.48 0.681 1 96.81 81 PHE A N 1
ATOM 599 C CA . PHE A 1 81 ? -6.441 3.197 1.367 1 96.81 81 PHE A CA 1
ATOM 600 C C . PHE A 1 81 ? -6.133 2.078 0.382 1 96.81 81 PHE A C 1
ATOM 602 O O . PHE A 1 81 ? -6.773 1.968 -0.665 1 96.81 81 PHE A O 1
ATOM 609 N N . THR A 1 82 ? -5.176 1.268 0.681 1 97.44 82 THR A N 1
ATOM 610 C CA . THR A 1 82 ? -4.812 0.143 -0.175 1 97.44 82 THR A CA 1
ATOM 611 C C . THR A 1 82 ? -4.922 -1.174 0.588 1 97.44 82 THR A C 1
ATOM 613 O O . THR A 1 82 ? -4.457 -1.277 1.727 1 97.44 82 THR A O 1
ATOM 616 N N . PHE A 1 83 ? -5.527 -2.115 -0.047 1 98.12 83 PHE A N 1
ATOM 617 C CA . PHE A 1 83 ? -5.766 -3.441 0.513 1 98.12 83 PHE A CA 1
ATOM 618 C C . PHE A 1 83 ? -5.195 -4.523 -0.394 1 98.12 83 PHE A C 1
ATOM 620 O O . PHE A 1 83 ? -5.207 -4.387 -1.619 1 98.12 83 PHE A O 1
ATOM 627 N N . ALA A 1 84 ? -4.785 -5.621 0.221 1 97.88 84 ALA A N 1
ATOM 628 C CA . ALA A 1 84 ? -4.613 -6.871 -0.511 1 97.88 84 ALA A CA 1
ATOM 629 C C . ALA A 1 84 ? -5.93 -7.629 -0.626 1 97.88 84 ALA A C 1
ATOM 631 O O . ALA A 1 84 ? -6.773 -7.559 0.272 1 97.88 84 ALA A O 1
ATOM 632 N N . ILE A 1 85 ? -6.059 -8.281 -1.723 1 97.88 85 ILE A N 1
ATOM 633 C CA . ILE A 1 85 ? -7.203 -9.172 -1.888 1 97.88 85 ILE A CA 1
ATOM 634 C C . ILE A 1 85 ? -6.758 -10.625 -1.711 1 97.88 85 ILE A C 1
ATOM 636 O O . ILE A 1 85 ? -5.953 -11.133 -2.496 1 97.88 85 ILE A O 1
ATOM 640 N N . LEU A 1 86 ? -7.328 -11.234 -0.695 1 95.75 86 LEU A N 1
ATOM 641 C CA . LEU A 1 86 ? -7.07 -12.648 -0.433 1 95.75 86 LEU A CA 1
ATOM 642 C C . LEU A 1 86 ? -8.195 -13.516 -0.979 1 95.75 86 LEU A C 1
ATOM 644 O O . LEU A 1 86 ? -9.375 -13.18 -0.825 1 95.75 86 LEU A O 1
ATOM 648 N N . LYS A 1 87 ? -7.715 -14.5 -1.632 1 92.81 87 LYS A N 1
ATOM 649 C CA . LYS A 1 87 ? -8.672 -15.492 -2.123 1 92.81 87 LYS A CA 1
ATOM 650 C C . LYS A 1 87 ? -8.484 -16.828 -1.416 1 92.81 87 LYS A C 1
ATOM 652 O O . LYS A 1 87 ? -7.402 -17.422 -1.464 1 92.81 87 LYS A O 1
ATOM 657 N N . SER A 1 88 ? -9.539 -17.156 -0.652 1 88.56 88 SER A N 1
ATOM 658 C CA . SER A 1 88 ? -9.484 -18.438 0.046 1 88.56 88 SER A CA 1
ATOM 659 C C . SER A 1 88 ? -10.859 -19.078 0.146 1 88.56 88 SER A C 1
ATOM 661 O O . SER A 1 88 ? -11.828 -18.422 0.535 1 88.56 88 SER A O 1
ATOM 663 N N . ALA A 1 89 ? -10.906 -20.5 -0.26 1 92 89 ALA A N 1
ATOM 664 C CA . ALA A 1 89 ? -12.117 -21.312 -0.093 1 92 89 ALA A CA 1
ATOM 665 C C . ALA A 1 89 ? -13.312 -20.656 -0.785 1 92 89 ALA A C 1
ATOM 667 O O . ALA A 1 89 ? -14.391 -20.562 -0.204 1 92 89 ALA A O 1
ATOM 668 N N . GLY A 1 90 ? -13.117 -20.047 -1.922 1 91.56 90 GLY A N 1
ATOM 669 C CA . GLY A 1 90 ? -14.211 -19.5 -2.725 1 91.56 90 GLY A CA 1
ATOM 670 C C . GLY A 1 90 ? -14.648 -18.125 -2.281 1 91.56 90 GLY A C 1
ATOM 671 O O . GLY A 1 90 ? -15.664 -17.609 -2.76 1 91.56 90 GLY A O 1
ATOM 672 N N . LYS A 1 91 ? -13.953 -17.625 -1.262 1 97.06 91 LYS A N 1
ATOM 673 C CA . LYS A 1 91 ? -14.289 -16.297 -0.771 1 97.06 91 LYS A CA 1
ATOM 674 C C . LYS A 1 91 ? -13.156 -15.305 -1.023 1 97.06 91 LYS A C 1
ATOM 676 O O . LYS A 1 91 ? -12.023 -15.711 -1.274 1 97.06 91 LYS A O 1
ATOM 681 N N . PHE A 1 92 ? -13.586 -14.109 -1.004 1 97.56 92 PHE A N 1
ATOM 682 C CA . PHE A 1 92 ? -12.641 -13.016 -1.158 1 97.56 92 PHE A CA 1
ATOM 683 C C . PHE A 1 92 ? -12.617 -12.141 0.092 1 97.56 92 PHE A C 1
ATOM 685 O O . PHE A 1 92 ? -13.664 -11.789 0.631 1 97.56 92 PHE A O 1
ATOM 692 N N . LYS A 1 93 ? -11.367 -11.773 0.485 1 97.88 93 LYS A N 1
ATOM 693 C CA . LYS A 1 93 ? -11.195 -10.992 1.707 1 97.88 93 LYS A CA 1
ATOM 694 C C . LYS A 1 93 ? -10.234 -9.828 1.486 1 97.88 93 LYS A C 1
ATOM 696 O O . LYS A 1 93 ? -9.203 -9.984 0.829 1 97.88 93 LYS A O 1
ATOM 701 N N . LEU A 1 94 ? -10.602 -8.656 2.074 1 98.25 94 LEU A N 1
ATOM 702 C CA . LEU A 1 94 ? -9.672 -7.535 2.072 1 98.25 94 LEU A CA 1
ATOM 703 C C . LEU A 1 94 ? -8.742 -7.594 3.281 1 98.25 94 LEU A C 1
ATOM 705 O O . LEU A 1 94 ? -9.195 -7.828 4.406 1 98.25 94 LEU A O 1
ATOM 709 N N . LEU A 1 95 ? -7.461 -7.363 2.973 1 97.62 95 LEU A N 1
ATOM 710 C CA . LEU A 1 95 ? -6.473 -7.184 4.027 1 97.62 95 LEU A CA 1
ATOM 711 C C . LEU A 1 95 ? -5.855 -5.793 3.965 1 97.62 95 LEU A C 1
ATOM 713 O O . LEU A 1 95 ? -5.355 -5.375 2.916 1 97.62 95 LEU A O 1
ATOM 717 N N . TRP A 1 96 ? -5.863 -5.121 5.137 1 96.56 96 TRP A N 1
ATOM 718 C CA . TRP A 1 96 ? -5.332 -3.766 5.227 1 96.56 96 TRP A CA 1
ATOM 719 C C . TRP A 1 96 ? -3.83 -3.752 4.961 1 96.56 96 TRP A C 1
ATOM 721 O O . TRP A 1 96 ? -3.061 -4.391 5.684 1 96.56 96 TRP A O 1
ATOM 731 N N . LEU A 1 97 ? -3.4 -3.01 3.938 1 96.44 97 LEU A N 1
ATOM 732 C CA . LEU A 1 97 ? -1.977 -2.914 3.635 1 96.44 97 LEU A CA 1
ATOM 733 C C . LEU A 1 97 ? -1.41 -1.578 4.105 1 96.44 97 LEU A C 1
ATOM 735 O O . LEU A 1 97 ? -0.437 -1.543 4.859 1 96.44 97 LEU A O 1
ATOM 739 N N . GLN A 1 98 ? -2.029 -0.467 3.617 1 93.75 98 GLN A N 1
ATOM 740 C CA . GLN A 1 98 ? -1.489 0.845 3.957 1 93.75 98 GLN A CA 1
ATOM 741 C C . GLN A 1 98 ? -2.518 1.944 3.709 1 93.75 98 GLN A C 1
ATOM 743 O O . GLN A 1 98 ? -3.389 1.805 2.846 1 93.75 98 GLN A O 1
ATOM 748 N N . SER A 1 99 ? -2.354 3.039 4.484 1 93.38 99 SER A N 1
ATOM 749 C CA . SER A 1 99 ? -3.146 4.246 4.27 1 93.38 99 SER A CA 1
ATOM 750 C C . SER A 1 99 ? -2.262 5.488 4.223 1 93.38 99 SER A C 1
ATOM 752 O O . SER A 1 99 ? -1.2 5.523 4.852 1 93.38 99 SER A O 1
ATOM 754 N N . ALA A 1 100 ? -2.83 6.535 3.42 1 90.06 100 ALA A N 1
ATOM 755 C CA . ALA A 1 100 ? -2.066 7.77 3.256 1 90.06 100 ALA A CA 1
ATOM 756 C C . ALA A 1 100 ? -2.986 8.945 2.941 1 90.06 100 ALA A C 1
ATOM 758 O O . ALA A 1 100 ? -4.148 8.75 2.568 1 90.06 100 ALA A O 1
ATOM 759 N N . VAL A 1 101 ? -2.508 10.07 3.199 1 86.44 101 VAL A N 1
ATOM 760 C CA . VAL A 1 101 ? -3.146 11.273 2.682 1 86.44 101 VAL A CA 1
ATOM 761 C C . VAL A 1 101 ? -2.316 11.852 1.536 1 86.44 101 VAL A C 1
ATOM 763 O O . VAL A 1 101 ? -1.104 12.031 1.671 1 86.44 101 VAL A O 1
ATOM 766 N N . ALA A 1 102 ? -3.027 11.953 0.367 1 77.5 102 ALA A N 1
ATOM 767 C CA . ALA A 1 102 ? -2.332 12.594 -0.747 1 77.5 102 ALA A CA 1
ATOM 768 C C . ALA A 1 102 ? -2.209 14.094 -0.526 1 77.5 102 ALA A C 1
ATOM 770 O O . ALA A 1 102 ? -3.186 14.758 -0.165 1 77.5 102 ALA A O 1
ATOM 771 N N . THR A 1 103 ? -1.051 14.531 -0.228 1 60.22 103 THR A N 1
ATOM 772 C CA . THR A 1 103 ? -0.935 15.977 -0.063 1 60.22 103 THR A CA 1
ATOM 773 C C . THR A 1 103 ? -0.891 16.672 -1.419 1 60.22 103 THR A C 1
ATOM 775 O O . THR A 1 103 ? -0.257 16.188 -2.355 1 60.22 103 THR A O 1
ATOM 778 N N . LYS A 1 104 ? -1.896 17.531 -1.733 1 51.97 104 LYS A N 1
ATOM 779 C CA . LYS A 1 104 ? -1.869 18.391 -2.912 1 51.97 104 LYS A CA 1
ATOM 780 C C . LYS A 1 104 ? -0.635 19.281 -2.91 1 51.97 104 LYS A C 1
ATOM 782 O O . LYS A 1 104 ? -0.151 19.688 -1.848 1 51.97 104 LYS A O 1
ATOM 787 N N . MET B 1 1 ? 4.676 21.609 4.789 1 46.94 1 MET B N 1
ATOM 788 C CA . MET B 1 1 ? 5.062 20.297 5.297 1 46.94 1 MET B CA 1
ATOM 789 C C . MET B 1 1 ? 4.586 19.188 4.363 1 46.94 1 MET B C 1
ATOM 791 O O . MET B 1 1 ? 5.367 18.312 3.971 1 46.94 1 MET B O 1
ATOM 795 N N . SER B 1 2 ? 3.193 19.219 3.871 1 56.25 2 SER B N 1
ATOM 796 C CA . SER B 1 2 ? 2.611 18.219 2.977 1 56.25 2 SER B CA 1
ATOM 797 C C . SER B 1 2 ? 3.236 18.297 1.587 1 56.25 2 SER B C 1
ATOM 799 O O . SER B 1 2 ? 3.58 17.266 1.001 1 56.25 2 SER B O 1
ATOM 801 N N . ALA B 1 3 ? 3.432 19.531 1.05 1 58.28 3 ALA B N 1
ATOM 802 C CA . ALA B 1 3 ? 4.047 19.719 -0.262 1 58.28 3 ALA B CA 1
ATOM 803 C C . ALA B 1 3 ? 5.473 19.156 -0.276 1 58.28 3 ALA B C 1
ATOM 805 O O . ALA B 1 3 ? 5.898 18.547 -1.259 1 58.28 3 ALA B O 1
ATOM 806 N N . ASP B 1 4 ? 6.008 19.25 0.929 1 80.12 4 ASP B N 1
ATOM 807 C CA . ASP B 1 4 ? 7.395 18.797 1.023 1 80.12 4 ASP B CA 1
ATOM 808 C C . ASP B 1 4 ? 7.48 17.281 1.01 1 80.12 4 ASP B C 1
ATOM 810 O O . ASP B 1 4 ? 8.328 16.703 0.316 1 80.12 4 ASP B O 1
ATOM 814 N N . VAL B 1 5 ? 6.422 16.641 1.483 1 83.5 5 VAL B N 1
ATOM 815 C CA . VAL B 1 5 ? 6.434 15.188 1.551 1 83.5 5 VAL B CA 1
ATOM 816 C C . VAL B 1 5 ? 6.156 14.602 0.168 1 83.5 5 VAL B C 1
ATOM 818 O O . VAL B 1 5 ? 6.793 13.633 -0.242 1 83.5 5 VAL B O 1
ATOM 821 N N . SER B 1 6 ? 5.25 15.336 -0.564 1 85.62 6 SER B N 1
ATOM 822 C CA . SER B 1 6 ? 4.914 14.875 -1.907 1 85.62 6 SER B CA 1
ATOM 823 C C . SER B 1 6 ? 6.125 14.93 -2.832 1 85.62 6 SER B C 1
ATOM 825 O O . SER B 1 6 ? 6.328 14.031 -3.648 1 85.62 6 SER B O 1
ATOM 827 N N . ILE B 1 7 ? 6.844 15.953 -2.66 1 90.56 7 ILE B N 1
ATOM 828 C CA . ILE B 1 7 ? 8.039 16.109 -3.482 1 90.56 7 ILE B CA 1
ATOM 829 C C . ILE B 1 7 ? 9.062 15.023 -3.115 1 90.56 7 ILE B C 1
ATOM 831 O O . ILE B 1 7 ? 9.648 14.391 -3.996 1 90.56 7 ILE B O 1
ATOM 835 N N . LEU B 1 8 ? 9.242 14.758 -1.831 1 93 8 LEU B N 1
ATOM 836 C CA . LEU B 1 8 ? 10.188 13.75 -1.361 1 93 8 LEU B CA 1
ATOM 837 C C . LEU B 1 8 ? 9.789 12.359 -1.847 1 93 8 LEU B C 1
ATOM 839 O O . LEU B 1 8 ? 10.633 11.609 -2.346 1 93 8 LEU B O 1
ATOM 843 N N . HIS B 1 9 ? 8.57 12.023 -1.787 1 94.19 9 HIS B N 1
ATOM 844 C CA . HIS B 1 9 ? 8.109 10.711 -2.215 1 94.19 9 HIS B CA 1
ATOM 845 C C . HIS B 1 9 ? 8.141 10.578 -3.734 1 94.19 9 HIS B C 1
ATOM 847 O O . HIS B 1 9 ? 8.375 9.492 -4.266 1 94.19 9 HIS B O 1
ATOM 853 N N . GLY B 1 10 ? 7.871 11.719 -4.406 1 94.25 10 GLY B N 1
ATOM 854 C CA . GLY B 1 10 ? 8.039 11.727 -5.852 1 94.25 10 GLY B CA 1
ATOM 855 C C . GLY B 1 10 ? 9.461 11.406 -6.285 1 94.25 10 GLY B C 1
ATOM 856 O O . GLY B 1 10 ? 9.664 10.633 -7.223 1 94.25 10 GLY B O 1
ATOM 857 N N . LYS B 1 11 ? 10.375 11.977 -5.621 1 95.81 11 LYS B N 1
ATOM 858 C CA . LYS B 1 11 ? 11.781 11.703 -5.906 1 95.81 11 LYS B CA 1
ATOM 859 C C . LYS B 1 11 ? 12.117 10.234 -5.664 1 95.81 11 LYS B C 1
ATOM 861 O O . LYS B 1 11 ? 12.844 9.617 -6.449 1 95.81 11 LYS B O 1
ATOM 866 N N . ALA B 1 12 ? 11.633 9.734 -4.559 1 96.94 12 ALA B N 1
ATOM 867 C CA . ALA B 1 12 ? 11.852 8.312 -4.27 1 96.94 12 ALA B CA 1
ATOM 868 C C . ALA B 1 12 ? 11.289 7.438 -5.387 1 96.94 12 ALA B C 1
ATOM 870 O O . ALA B 1 12 ? 11.969 6.531 -5.875 1 96.94 12 ALA B O 1
ATOM 871 N N . LYS B 1 13 ? 10.078 7.695 -5.789 1 96.69 13 LYS B N 1
ATOM 872 C CA . LYS B 1 13 ? 9.461 6.906 -6.848 1 96.69 13 LYS B CA 1
ATOM 873 C C . LYS B 1 13 ? 10.273 6.992 -8.141 1 96.69 13 LYS B C 1
ATOM 875 O O . LYS B 1 13 ? 10.414 5.996 -8.852 1 96.69 13 LYS B O 1
ATOM 880 N N . GLU B 1 14 ? 10.734 8.141 -8.438 1 97.38 14 GLU B N 1
ATOM 881 C CA . GLU B 1 14 ? 11.539 8.344 -9.641 1 97.38 14 GLU B CA 1
ATOM 882 C C . GLU B 1 14 ? 12.789 7.461 -9.633 1 97.38 14 GLU B C 1
ATOM 884 O O . GLU B 1 14 ? 13.188 6.93 -10.664 1 97.38 14 GLU B O 1
ATOM 889 N N . GLU B 1 15 ? 13.398 7.258 -8.5 1 97.94 15 GLU B N 1
ATOM 890 C CA . GLU B 1 15 ? 14.578 6.406 -8.398 1 97.94 15 GLU B CA 1
ATOM 891 C C . GLU B 1 15 ? 14.25 4.957 -8.734 1 97.94 15 GLU B C 1
ATOM 893 O O . GLU B 1 15 ? 15.055 4.258 -9.352 1 97.94 15 GLU B O 1
ATOM 898 N N . PHE B 1 16 ? 13.07 4.496 -8.344 1 97.75 16 PHE B N 1
ATOM 899 C CA . PHE B 1 16 ? 12.664 3.133 -8.656 1 97.75 16 PHE B CA 1
ATOM 900 C C . PHE B 1 16 ? 12.297 2.996 -10.133 1 97.75 16 PHE B C 1
ATOM 902 O O . PHE B 1 16 ? 12.477 1.931 -10.719 1 97.75 16 PHE B O 1
ATOM 909 N N . ASP B 1 17 ? 11.805 4.07 -10.703 1 96.31 17 ASP B N 1
ATOM 910 C CA . ASP B 1 17 ? 11.445 4.055 -12.117 1 96.31 17 ASP B CA 1
ATOM 911 C C . ASP B 1 17 ? 12.695 4.062 -13 1 96.31 17 ASP B C 1
ATOM 913 O O . ASP B 1 17 ? 12.75 3.357 -14.008 1 96.31 17 ASP B O 1
ATOM 917 N N . LYS B 1 18 ? 13.609 4.832 -12.625 1 96.75 18 LYS B N 1
ATOM 918 C CA . LYS B 1 18 ? 14.859 4.957 -13.367 1 96.75 18 LYS B CA 1
ATOM 919 C C . LYS B 1 18 ? 15.672 3.666 -13.297 1 96.75 18 LYS B C 1
ATOM 921 O O . LYS B 1 18 ? 16.328 3.285 -14.273 1 96.75 18 LYS B O 1
ATOM 926 N N . SER B 1 19 ? 15.672 3.066 -12.148 1 96.62 19 SER B N 1
ATOM 927 C CA . SER B 1 19 ? 16.406 1.824 -11.922 1 96.62 19 SER B CA 1
ATOM 928 C C . SER B 1 19 ? 15.547 0.812 -11.164 1 96.62 19 SER B C 1
ATOM 930 O O . SER B 1 19 ? 15.703 0.636 -9.953 1 96.62 19 SER B O 1
ATOM 932 N N . PRO B 1 20 ? 14.797 0.097 -11.922 1 96.69 20 PRO B N 1
ATOM 933 C CA . PRO B 1 20 ? 13.898 -0.863 -11.281 1 96.69 20 PRO B CA 1
ATOM 934 C C . PRO B 1 20 ? 14.648 -1.919 -10.469 1 96.69 20 PRO B C 1
ATOM 936 O O . PRO B 1 20 ? 15.742 -2.34 -10.852 1 96.69 20 PRO B O 1
ATOM 939 N N . CYS B 1 21 ? 14.07 -2.289 -9.344 1 97.94 21 CYS B N 1
ATOM 940 C CA . CYS B 1 21 ? 14.609 -3.375 -8.539 1 97.94 21 CYS B CA 1
ATOM 941 C C . CYS B 1 21 ? 14.195 -4.73 -9.094 1 97.94 21 CYS B C 1
ATOM 943 O O . CYS B 1 21 ? 13.086 -5.207 -8.82 1 97.94 21 CYS B O 1
ATOM 945 N N . VAL B 1 22 ? 15.055 -5.324 -9.82 1 97.69 22 VAL B N 1
ATOM 946 C CA . VAL B 1 22 ? 14.914 -6.672 -10.359 1 97.69 22 VAL B CA 1
ATOM 947 C C . VAL B 1 22 ? 16.109 -7.523 -9.945 1 97.69 22 VAL B C 1
ATOM 949 O O . VAL B 1 22 ? 17.266 -7.172 -10.242 1 97.69 22 VAL B O 1
ATOM 952 N N . VAL B 1 23 ? 15.836 -8.586 -9.227 1 98.12 23 VAL B N 1
ATOM 953 C CA . VAL B 1 23 ? 16.922 -9.352 -8.625 1 98.12 23 VAL B CA 1
ATOM 954 C C . VAL B 1 23 ? 16.719 -10.844 -8.883 1 98.12 23 VAL B C 1
ATOM 956 O O . VAL B 1 23 ? 15.617 -11.266 -9.258 1 98.12 23 VAL B O 1
ATOM 959 N N . ASP B 1 24 ? 17.719 -11.688 -8.625 1 97.44 24 ASP B N 1
ATOM 960 C CA . ASP B 1 24 ? 17.672 -13.125 -8.875 1 97.44 24 ASP B CA 1
ATOM 961 C C . ASP B 1 24 ? 17.172 -13.883 -7.648 1 97.44 24 ASP B C 1
ATOM 963 O O . ASP B 1 24 ? 16.719 -15.023 -7.762 1 97.44 24 ASP B O 1
ATOM 967 N N . ALA B 1 25 ? 17.328 -13.234 -6.504 1 97.62 25 ALA B N 1
ATOM 968 C CA . ALA B 1 25 ? 16.875 -13.82 -5.25 1 97.62 25 ALA B CA 1
ATOM 969 C C . ALA B 1 25 ? 16.016 -12.836 -4.461 1 97.62 25 ALA B C 1
ATOM 971 O O . ALA B 1 25 ? 16.375 -11.664 -4.324 1 97.62 25 ALA B O 1
ATOM 972 N N . ALA B 1 26 ? 14.898 -13.312 -3.93 1 97.56 26 ALA B N 1
ATOM 973 C CA . ALA B 1 26 ? 13.969 -12.453 -3.211 1 97.56 26 ALA B CA 1
ATOM 974 C C . ALA B 1 26 ? 14.656 -11.734 -2.055 1 97.56 26 ALA B C 1
ATOM 976 O O . ALA B 1 26 ? 14.305 -10.602 -1.722 1 97.56 26 ALA B O 1
ATOM 977 N N . SER B 1 27 ? 15.641 -12.375 -1.462 1 97.44 27 SER B N 1
ATOM 978 C CA . SER B 1 27 ? 16.344 -11.836 -0.298 1 97.44 27 SER B CA 1
ATOM 979 C C . SER B 1 27 ? 17.141 -10.586 -0.659 1 97.44 27 SER B C 1
ATOM 981 O O . SER B 1 27 ? 17.594 -9.859 0.224 1 97.44 27 SER B O 1
ATOM 983 N N . GLN B 1 28 ? 17.281 -10.344 -1.939 1 98.44 28 GLN B N 1
ATOM 984 C CA . GLN B 1 28 ? 18.062 -9.203 -2.404 1 98.44 28 GLN B CA 1
ATOM 985 C C . GLN B 1 28 ? 17.172 -7.961 -2.533 1 98.44 28 GLN B C 1
ATOM 987 O O . GLN B 1 28 ? 17.688 -6.848 -2.691 1 98.44 28 GLN B O 1
ATOM 992 N N . LEU B 1 29 ? 15.891 -8.117 -2.457 1 98.62 29 LEU B N 1
ATOM 993 C CA . LEU B 1 29 ? 14.961 -7.023 -2.703 1 98.62 29 LEU B CA 1
ATOM 994 C C . LEU B 1 29 ? 15.109 -5.934 -1.647 1 98.62 29 LEU B C 1
ATOM 996 O O . LEU B 1 29 ? 15.039 -4.742 -1.962 1 98.62 29 LEU B O 1
ATOM 1000 N N . GLY B 1 30 ? 15.281 -6.312 -0.428 1 98.56 30 GLY B N 1
ATOM 1001 C CA . GLY B 1 30 ? 15.477 -5.344 0.639 1 98.56 30 GLY B CA 1
ATOM 1002 C C . GLY B 1 30 ? 16.656 -4.418 0.397 1 98.56 30 GLY B C 1
ATOM 1003 O O . GLY B 1 30 ? 16.531 -3.197 0.535 1 98.56 30 GLY B O 1
ATOM 1004 N N . ASP B 1 31 ? 17.75 -5.035 0.049 1 98.31 31 ASP B N 1
ATOM 1005 C CA . ASP B 1 31 ? 18.953 -4.25 -0.217 1 98.31 31 ASP B CA 1
ATOM 1006 C C . ASP B 1 31 ? 18.766 -3.346 -1.433 1 98.31 31 ASP B C 1
ATOM 1008 O O . ASP B 1 31 ? 19.219 -2.199 -1.437 1 98.31 31 ASP B O 1
ATOM 1012 N N . CYS B 1 32 ? 18.156 -3.857 -2.416 1 98.62 32 CYS B N 1
ATOM 1013 C CA . CYS B 1 32 ? 17.859 -3.064 -3.604 1 98.62 32 CYS B CA 1
ATOM 1014 C C . CYS B 1 32 ? 17.016 -1.841 -3.248 1 98.62 32 CYS B C 1
ATOM 1016 O O . CYS B 1 32 ? 17.328 -0.728 -3.678 1 98.62 32 CYS B O 1
ATOM 1018 N N . ALA B 1 33 ? 15.969 -2.047 -2.455 1 98.69 33 ALA B N 1
ATOM 1019 C CA . ALA B 1 33 ? 15.102 -0.952 -2.023 1 98.69 33 ALA B CA 1
ATOM 1020 C C . ALA B 1 33 ? 15.883 0.081 -1.219 1 98.69 33 ALA B C 1
ATOM 1022 O O . ALA B 1 33 ? 15.711 1.287 -1.408 1 98.69 33 ALA B O 1
ATOM 1023 N N . LYS B 1 34 ? 16.734 -0.382 -0.362 1 98.44 34 LYS B N 1
ATOM 1024 C CA . LYS B 1 34 ? 17.562 0.501 0.451 1 98.44 34 LYS B CA 1
ATOM 1025 C C . LYS B 1 34 ? 18.422 1.401 -0.426 1 98.44 34 LYS B C 1
ATOM 1027 O O . LYS B 1 34 ? 18.531 2.605 -0.177 1 98.44 34 LYS B O 1
ATOM 1032 N N . GLU B 1 35 ? 18.969 0.77 -1.392 1 98.25 35 GLU B N 1
ATOM 1033 C CA . GLU B 1 35 ? 19.828 1.521 -2.291 1 98.25 35 GLU B CA 1
ATOM 1034 C C . GLU B 1 35 ? 19.062 2.617 -3.02 1 98.25 35 GLU B C 1
ATOM 1036 O O . GLU B 1 35 ? 19.531 3.75 -3.125 1 98.25 35 GLU B O 1
ATOM 1041 N N . ARG B 1 36 ? 17.875 2.307 -3.549 1 98.31 36 ARG B N 1
ATOM 1042 C CA . ARG B 1 36 ? 17.062 3.283 -4.273 1 98.31 36 ARG B CA 1
ATOM 1043 C C . ARG B 1 36 ? 16.625 4.418 -3.354 1 98.31 36 ARG B C 1
ATOM 1045 O O . ARG B 1 36 ? 16.656 5.586 -3.74 1 98.31 36 ARG B O 1
ATOM 1052 N N . LEU B 1 37 ? 16.188 4.094 -2.17 1 98.38 37 LEU B N 1
ATOM 1053 C CA . LEU B 1 37 ? 15.703 5.098 -1.229 1 98.38 37 LEU B CA 1
ATOM 1054 C C . LEU B 1 37 ? 16.844 5.98 -0.741 1 98.38 37 LEU B C 1
ATOM 1056 O O . LEU B 1 37 ? 16.656 7.184 -0.537 1 98.38 37 LEU B O 1
ATOM 1060 N N . ALA B 1 38 ? 18.031 5.379 -0.546 1 97.88 38 ALA B N 1
ATOM 1061 C CA . ALA B 1 38 ? 19.203 6.164 -0.168 1 97.88 38 ALA B CA 1
ATOM 1062 C C . ALA B 1 38 ? 19.547 7.191 -1.242 1 97.88 38 ALA B C 1
ATOM 1064 O O . ALA B 1 38 ? 19.938 8.32 -0.929 1 97.88 38 ALA B O 1
ATOM 1065 N N . ALA B 1 39 ? 19.391 6.75 -2.471 1 97.56 39 ALA B N 1
ATOM 1066 C CA . ALA B 1 39 ? 19.672 7.652 -3.588 1 97.56 39 ALA B CA 1
ATOM 1067 C C . ALA B 1 39 ? 18.719 8.844 -3.574 1 97.56 39 ALA B C 1
ATOM 1069 O O . ALA B 1 39 ? 19.031 9.906 -4.113 1 97.56 39 ALA B O 1
ATOM 1070 N N . ALA B 1 40 ? 17.609 8.711 -3.006 1 97 40 ALA B N 1
ATOM 1071 C CA . ALA B 1 40 ? 16.625 9.781 -2.898 1 97 40 ALA B CA 1
ATOM 1072 C C . ALA B 1 40 ? 16.797 10.555 -1.594 1 97 40 ALA B C 1
ATOM 1074 O O . ALA B 1 40 ? 16 11.445 -1.285 1 97 40 ALA B O 1
ATOM 1075 N N . GLY B 1 41 ? 17.734 10.109 -0.761 1 96.88 41 GLY B N 1
ATOM 1076 C CA . GLY B 1 41 ? 18.062 10.852 0.446 1 96.88 41 GLY B CA 1
ATOM 1077 C C . GLY B 1 41 ? 17.453 10.25 1.698 1 96.88 41 GLY B C 1
ATOM 1078 O O . GLY B 1 41 ? 17.484 10.867 2.768 1 96.88 41 GLY B O 1
ATOM 1079 N N . PHE B 1 42 ? 16.844 9.102 1.57 1 97.56 42 PHE B N 1
ATOM 1080 C CA . PHE B 1 42 ? 16.234 8.461 2.727 1 97.56 42 PHE B CA 1
ATOM 1081 C C . PHE B 1 42 ? 17.234 7.574 3.455 1 97.56 42 PHE B C 1
ATOM 1083 O O . PHE B 1 42 ? 18.094 6.961 2.828 1 97.56 42 PHE B O 1
ATOM 1090 N N . GLU B 1 43 ? 17.062 7.52 4.785 1 97.75 43 GLU B N 1
ATOM 1091 C CA . GLU B 1 43 ? 17.75 6.539 5.625 1 97.75 43 GLU B CA 1
ATOM 1092 C C . GLU B 1 43 ? 16.812 5.414 6.043 1 97.75 43 GLU B C 1
ATOM 1094 O O . GLU B 1 43 ? 15.906 5.621 6.852 1 97.75 43 GLU B O 1
ATOM 1099 N N . VAL B 1 44 ? 17.109 4.246 5.5 1 97.44 44 VAL B N 1
ATOM 1100 C CA . VAL B 1 44 ? 16.203 3.119 5.73 1 97.44 44 VAL B CA 1
ATOM 1101 C C . VAL B 1 44 ? 16.469 2.521 7.109 1 97.44 44 VAL B C 1
ATOM 1103 O O . VAL B 1 44 ? 17.625 2.262 7.469 1 97.44 44 VAL B O 1
ATOM 1106 N N . GLY B 1 45 ? 15.406 2.363 7.855 1 95.31 45 GLY B N 1
ATOM 1107 C CA . GLY B 1 45 ? 15.461 1.685 9.141 1 95.31 45 GLY B CA 1
ATOM 1108 C C . GLY B 1 45 ? 15.055 0.225 9.062 1 95.31 45 GLY B C 1
ATOM 1109 O O . GLY B 1 45 ? 15.914 -0.659 8.977 1 95.31 45 GLY B O 1
ATOM 1110 N N . ASP B 1 46 ? 13.773 -0.018 8.938 1 96.25 46 ASP B N 1
ATOM 1111 C CA . ASP B 1 46 ? 13.227 -1.373 8.961 1 96.25 46 ASP B CA 1
ATOM 1112 C C . ASP B 1 46 ? 12.758 -1.808 7.578 1 96.25 46 ASP B C 1
ATOM 1114 O O . ASP B 1 46 ? 12.188 -1.01 6.828 1 96.25 46 ASP B O 1
ATOM 1118 N N . VAL B 1 47 ? 13.086 -3.021 7.262 1 98.06 47 VAL B N 1
ATOM 1119 C CA . VAL B 1 47 ? 12.594 -3.689 6.062 1 98.06 47 VAL B CA 1
ATOM 1120 C C . VAL B 1 47 ? 11.82 -4.945 6.453 1 98.06 47 VAL B C 1
ATOM 1122 O O . VAL B 1 47 ? 12.352 -5.816 7.148 1 98.06 47 VAL B O 1
ATOM 1125 N N . MET B 1 48 ? 10.625 -5.02 6 1 98.06 48 MET B N 1
ATOM 1126 C CA . MET B 1 48 ? 9.781 -6.148 6.383 1 98.06 48 MET B CA 1
ATOM 1127 C C . MET B 1 48 ? 9.195 -6.84 5.152 1 98.06 48 MET B C 1
ATOM 1129 O O . MET B 1 48 ? 8.57 -6.191 4.312 1 98.06 48 MET B O 1
ATOM 1133 N N . TYR B 1 49 ? 9.406 -8.172 5.102 1 98.56 49 TYR B N 1
ATOM 1134 C CA . TYR B 1 49 ? 8.758 -9.016 4.109 1 98.56 49 TYR B CA 1
ATOM 1135 C C . TYR B 1 49 ? 7.402 -9.516 4.613 1 98.56 49 TYR B C 1
ATOM 1137 O O . TYR B 1 49 ? 7.312 -10.086 5.703 1 98.56 49 TYR B O 1
ATOM 1145 N N . LEU B 1 50 ? 6.387 -9.312 3.773 1 98.12 50 LEU B N 1
ATOM 1146 C CA . LEU B 1 50 ? 5.047 -9.727 4.168 1 98.12 50 LEU B CA 1
ATOM 1147 C C . LEU B 1 50 ? 4.488 -10.758 3.201 1 98.12 50 LEU B C 1
ATOM 1149 O O . LEU B 1 50 ? 4.711 -10.672 1.991 1 98.12 50 LEU B O 1
ATOM 1153 N N . ASP B 1 51 ? 3.721 -11.711 3.73 1 96.75 51 ASP B N 1
ATOM 1154 C CA . ASP B 1 51 ? 3.113 -12.734 2.889 1 96.75 51 ASP B CA 1
ATOM 1155 C C . ASP B 1 51 ? 1.758 -12.281 2.355 1 96.75 51 ASP B C 1
ATOM 1157 O O . ASP B 1 51 ? 1.398 -11.109 2.479 1 96.75 51 ASP B O 1
ATOM 1161 N N . ALA B 1 52 ? 1.078 -13.172 1.663 1 92.38 52 ALA B N 1
ATOM 1162 C CA . ALA B 1 52 ? -0.176 -12.844 0.989 1 92.38 52 ALA B CA 1
ATOM 1163 C C . ALA B 1 52 ? -1.243 -12.422 1.992 1 92.38 52 ALA B C 1
ATOM 1165 O O . ALA B 1 52 ? -2.229 -11.773 1.624 1 92.38 52 ALA B O 1
ATOM 1166 N N . ASN B 1 53 ? -1.069 -12.82 3.334 1 92.25 53 ASN B N 1
ATOM 1167 C CA . ASN B 1 53 ? -1.999 -12.445 4.395 1 92.25 53 ASN B CA 1
ATOM 1168 C C . ASN B 1 53 ? -1.556 -11.172 5.102 1 92.25 53 ASN B C 1
ATOM 1170 O O . ASN B 1 53 ? -2.119 -10.797 6.133 1 92.25 53 ASN B O 1
ATOM 1174 N N . VAL B 1 54 ? -0.522 -10.562 4.633 1 94.56 54 VAL B N 1
ATOM 1175 C CA . VAL B 1 54 ? 0.046 -9.336 5.176 1 94.56 54 VAL B CA 1
ATOM 1176 C C . VAL B 1 54 ? 0.615 -9.609 6.57 1 94.56 54 VAL B C 1
ATOM 1178 O O . VAL B 1 54 ? 0.567 -8.734 7.445 1 94.56 54 VAL B O 1
ATOM 1181 N N . ASP B 1 55 ? 0.976 -10.82 6.746 1 95.81 55 ASP B N 1
ATOM 1182 C CA . ASP B 1 55 ? 1.746 -11.211 7.922 1 95.81 55 ASP B CA 1
ATOM 1183 C C . ASP B 1 55 ? 3.232 -11.328 7.594 1 95.81 55 ASP B C 1
ATOM 1185 O O . ASP B 1 55 ? 3.607 -11.453 6.426 1 95.81 55 ASP B O 1
ATOM 1189 N N . PRO B 1 56 ? 4.082 -11.156 8.672 1 97.5 56 PRO B N 1
ATOM 1190 C CA . PRO B 1 56 ? 5.496 -11.422 8.391 1 97.5 56 PRO B CA 1
ATOM 1191 C C . PRO B 1 56 ? 5.719 -12.758 7.695 1 97.5 56 PRO B C 1
ATOM 1193 O O . PRO B 1 56 ? 5.219 -13.789 8.156 1 97.5 56 PRO B O 1
ATOM 1196 N N . ALA B 1 57 ? 6.422 -12.719 6.566 1 97.94 57 ALA B N 1
ATOM 1197 C CA . ALA B 1 57 ? 6.68 -13.938 5.805 1 97.94 57 ALA B CA 1
ATOM 1198 C C . ALA B 1 57 ? 7.723 -14.812 6.5 1 97.94 57 ALA B C 1
ATOM 1200 O O . ALA B 1 57 ? 8.656 -14.289 7.117 1 97.94 57 ALA B O 1
ATOM 1201 N N . ASP B 1 58 ? 7.676 -16.109 6.289 1 97.19 58 ASP B N 1
ATOM 1202 C CA . ASP B 1 58 ? 8.633 -17.047 6.859 1 97.19 58 ASP B CA 1
ATOM 1203 C C . ASP B 1 58 ? 9.992 -16.938 6.184 1 97.19 58 ASP B C 1
ATOM 1205 O O . ASP B 1 58 ? 11.016 -17.297 6.766 1 97.19 58 ASP B O 1
ATOM 1209 N N . SER B 1 59 ? 9.961 -16.578 4.988 1 97.12 59 SER B N 1
ATOM 1210 C CA . SER B 1 59 ? 11.156 -16.344 4.18 1 97.12 59 SER B CA 1
ATOM 1211 C C . SER B 1 59 ? 10.883 -15.328 3.074 1 97.12 59 SER B C 1
ATOM 1213 O O . SER B 1 59 ? 9.734 -15.125 2.678 1 97.12 59 SER B O 1
ATOM 1215 N N . PRO B 1 60 ? 11.906 -14.656 2.576 1 97.06 60 PRO B N 1
ATOM 1216 C CA . PRO B 1 60 ? 11.711 -13.719 1.47 1 97.06 60 PRO B CA 1
ATOM 1217 C C . PRO B 1 60 ? 11.031 -14.359 0.261 1 97.06 60 PRO B C 1
ATOM 1219 O O . PRO B 1 60 ? 10.266 -13.695 -0.439 1 97.06 60 PRO B O 1
ATOM 1222 N N . GLU B 1 61 ? 11.234 -15.648 -0.021 1 95.69 61 GLU B N 1
ATOM 1223 C CA . GLU B 1 61 ? 10.695 -16.344 -1.188 1 95.69 61 GLU B CA 1
ATOM 1224 C C . GLU B 1 61 ? 9.18 -16.484 -1.083 1 95.69 61 GLU B C 1
ATOM 1226 O O . GLU B 1 61 ? 8.5 -16.672 -2.094 1 95.69 61 GLU B O 1
ATOM 1231 N N . ARG B 1 62 ? 8.695 -16.375 0.122 1 96.31 62 ARG B N 1
ATOM 1232 C CA . ARG B 1 62 ? 7.266 -16.547 0.364 1 96.31 62 ARG B CA 1
ATOM 1233 C C . ARG B 1 62 ? 6.57 -15.188 0.498 1 96.31 62 ARG B C 1
ATOM 1235 O O . ARG B 1 62 ? 5.355 -15.125 0.695 1 96.31 62 ARG B O 1
ATOM 1242 N N . ALA B 1 63 ? 7.348 -14.188 0.411 1 97.69 63 ALA B N 1
ATOM 1243 C CA . ALA B 1 63 ? 6.797 -12.844 0.566 1 97.69 63 ALA B CA 1
ATOM 1244 C C . ALA B 1 63 ? 6.059 -12.406 -0.696 1 97.69 63 ALA B C 1
ATOM 1246 O O . ALA B 1 63 ? 6.426 -12.797 -1.806 1 97.69 63 ALA B O 1
ATOM 1247 N N . ARG B 1 64 ? 5.027 -11.586 -0.468 1 96.62 64 ARG B N 1
ATOM 1248 C CA . ARG B 1 64 ? 4.277 -10.992 -1.565 1 96.62 64 ARG B CA 1
ATOM 1249 C C . ARG B 1 64 ? 4.383 -9.469 -1.536 1 96.62 64 ARG B C 1
ATOM 1251 O O . ARG B 1 64 ? 4.074 -8.797 -2.525 1 96.62 64 ARG B O 1
ATOM 1258 N N . PHE B 1 65 ? 4.809 -8.922 -0.391 1 97.56 65 PHE B N 1
ATOM 1259 C CA . PHE B 1 65 ? 4.973 -7.48 -0.227 1 97.56 65 PHE B CA 1
ATOM 1260 C C . PHE B 1 65 ? 6.277 -7.164 0.496 1 97.56 65 PHE B C 1
ATOM 1262 O O . PHE B 1 65 ? 6.793 -7.996 1.246 1 97.56 65 PHE B O 1
ATOM 1269 N N . LEU B 1 66 ? 6.762 -6.035 0.241 1 98.62 66 LEU B N 1
ATOM 1270 C CA . LEU B 1 66 ? 7.875 -5.457 0.989 1 98.62 66 LEU B CA 1
ATOM 1271 C C . LEU B 1 66 ? 7.484 -4.105 1.578 1 98.62 66 LEU B C 1
ATOM 1273 O O . LEU B 1 66 ? 7.039 -3.213 0.853 1 98.62 66 LEU B O 1
ATOM 1277 N N . ARG B 1 67 ? 7.637 -3.984 2.84 1 97.88 67 ARG B N 1
ATOM 1278 C CA . ARG B 1 67 ? 7.395 -2.729 3.543 1 97.88 67 ARG B CA 1
ATOM 1279 C C . ARG B 1 67 ? 8.695 -2.156 4.098 1 97.88 67 ARG B C 1
ATOM 1281 O O . ARG B 1 67 ? 9.438 -2.852 4.793 1 97.88 67 ARG B O 1
ATOM 1288 N N . VAL B 1 68 ? 8.93 -0.918 3.773 1 98 68 VAL B N 1
ATOM 1289 C CA . VAL B 1 68 ? 10.164 -0.276 4.199 1 98 68 VAL B CA 1
ATOM 1290 C C . VAL B 1 68 ? 9.852 0.976 5.012 1 98 68 VAL B C 1
ATOM 1292 O O . VAL B 1 68 ? 9.047 1.814 4.586 1 98 68 VAL B O 1
ATOM 1295 N N . GLU B 1 69 ? 10.461 1.066 6.133 1 96.94 69 GLU B N 1
ATOM 1296 C CA . GLU B 1 69 ? 10.391 2.273 6.949 1 96.94 69 GLU B CA 1
ATOM 1297 C C . GLU B 1 69 ? 11.695 3.068 6.871 1 96.94 69 GLU B C 1
ATOM 1299 O O . GLU B 1 69 ? 12.781 2.498 6.977 1 96.94 69 GLU B O 1
ATOM 1304 N N . ALA B 1 70 ? 11.508 4.324 6.652 1 97.19 70 ALA B N 1
ATOM 1305 C CA . ALA B 1 70 ? 12.695 5.156 6.457 1 97.19 70 ALA B CA 1
ATOM 1306 C C . ALA B 1 70 ? 12.5 6.543 7.062 1 97.19 70 ALA B C 1
ATOM 1308 O O . ALA B 1 70 ? 11.383 6.906 7.441 1 97.19 70 ALA B O 1
ATOM 1309 N N . ARG B 1 71 ? 13.617 7.273 7.16 1 95.75 71 ARG B N 1
ATOM 1310 C CA . ARG B 1 71 ? 13.633 8.664 7.609 1 95.75 71 ARG B CA 1
ATOM 1311 C C . ARG B 1 71 ? 14.328 9.555 6.59 1 95.75 71 ARG B C 1
ATOM 1313 O O . ARG B 1 71 ? 15.094 9.078 5.746 1 95.75 71 ARG B O 1
ATOM 1320 N N . HIS B 1 72 ? 13.914 10.695 6.648 1 94.5 72 HIS B N 1
ATOM 1321 C CA . HIS B 1 72 ? 14.531 11.711 5.812 1 94.5 72 HIS B CA 1
ATOM 1322 C C . HIS B 1 72 ? 14.852 12.969 6.621 1 94.5 72 HIS B C 1
ATOM 1324 O O . HIS B 1 72 ? 14.023 13.438 7.398 1 94.5 72 HIS B O 1
ATOM 1330 N N . SER B 1 73 ? 16.031 13.508 6.371 1 90.75 73 SER B N 1
ATOM 1331 C CA . SER B 1 73 ? 16.484 14.656 7.156 1 90.75 73 SER B CA 1
ATOM 1332 C C . SER B 1 73 ? 15.57 15.859 6.938 1 90.75 73 SER B C 1
ATOM 1334 O O . SER B 1 73 ? 15.422 16.703 7.828 1 90.75 73 SER B O 1
ATOM 1336 N N . GLY B 1 74 ? 14.93 16 5.812 1 86.19 74 GLY B N 1
ATOM 1337 C CA . GLY B 1 74 ? 14.086 17.125 5.461 1 86.19 74 GLY B CA 1
ATOM 1338 C C . GLY B 1 74 ? 12.648 16.953 5.898 1 86.19 74 GLY B C 1
ATOM 1339 O O . GLY B 1 74 ? 11.797 17.812 5.613 1 86.19 74 GLY B O 1
ATOM 1340 N N . SER B 1 75 ? 12.18 15.945 6.457 1 86.12 75 SER B N 1
ATOM 1341 C CA . SER B 1 75 ? 10.812 15.656 6.867 1 86.12 75 SER B CA 1
ATOM 1342 C C . SER B 1 75 ? 10.773 14.953 8.219 1 86.12 75 SER B C 1
ATOM 1344 O O . SER B 1 75 ? 11.469 13.953 8.422 1 86.12 75 SER B O 1
ATOM 1346 N N . PRO B 1 76 ? 9.859 15.648 9 1 80.81 76 PRO B N 1
ATOM 1347 C CA . PRO B 1 76 ? 9.711 14.984 10.297 1 80.81 76 PRO B CA 1
ATOM 1348 C C . PRO B 1 76 ? 8.82 13.742 10.234 1 80.81 76 PRO B C 1
ATOM 1350 O O . PRO B 1 76 ? 7.969 13.641 9.352 1 80.81 76 PRO B O 1
ATOM 1353 N N . GLY B 1 77 ? 9.18 12.664 10.664 1 84.38 77 GLY B N 1
ATOM 1354 C CA . GLY B 1 77 ? 8.32 11.492 10.742 1 84.38 77 GLY B CA 1
ATOM 1355 C C . GLY B 1 77 ? 8.93 10.266 10.086 1 84.38 77 GLY B C 1
ATOM 1356 O O . GLY B 1 77 ? 9.977 10.352 9.453 1 84.38 77 GLY B O 1
ATOM 1357 N N . LYS B 1 78 ? 8.242 9.297 10.328 1 91.44 78 LYS B N 1
ATOM 1358 C CA . LYS B 1 78 ? 8.617 8.023 9.711 1 91.44 78 LYS B CA 1
ATOM 1359 C C . LYS B 1 78 ? 7.914 7.832 8.375 1 91.44 78 LYS B C 1
ATOM 1361 O O . LYS B 1 78 ? 6.688 7.953 8.289 1 91.44 78 LYS B O 1
ATOM 1366 N N . HIS B 1 79 ? 8.648 7.66 7.305 1 94 79 HIS B N 1
ATOM 1367 C CA . HIS B 1 79 ? 8.109 7.387 5.977 1 94 79 HIS B CA 1
ATOM 1368 C C . HIS B 1 79 ? 7.965 5.891 5.738 1 94 79 HIS B C 1
ATOM 1370 O O . HIS B 1 79 ? 8.852 5.113 6.094 1 94 79 HIS B O 1
ATOM 1376 N N . ILE B 1 80 ? 6.887 5.465 5.223 1 95.25 80 ILE B N 1
ATOM 1377 C CA . ILE B 1 80 ? 6.621 4.059 4.934 1 95.25 80 ILE B CA 1
ATOM 1378 C C . ILE B 1 80 ? 6.387 3.873 3.438 1 95.25 80 ILE B C 1
ATOM 1380 O O . ILE B 1 80 ? 5.586 4.594 2.834 1 95.25 80 ILE B O 1
ATOM 1384 N N . PHE B 1 81 ? 7.074 2.992 2.848 1 96.75 81 PHE B N 1
ATOM 1385 C CA . PHE B 1 81 ? 6.918 2.596 1.452 1 96.75 81 PHE B CA 1
ATOM 1386 C C . PHE B 1 81 ? 6.5 1.135 1.348 1 96.75 81 PHE B C 1
ATOM 1388 O O . PHE B 1 81 ? 7.102 0.263 1.978 1 96.75 81 PHE B O 1
ATOM 1395 N N . THR B 1 82 ? 5.484 0.856 0.589 1 97.5 82 THR B N 1
ATOM 1396 C CA . THR B 1 82 ? 5.016 -0.51 0.391 1 97.5 82 THR B CA 1
ATOM 1397 C C . THR B 1 82 ? 5.055 -0.886 -1.087 1 97.5 82 THR B C 1
ATOM 1399 O O . THR B 1 82 ? 4.625 -0.109 -1.942 1 97.5 82 THR B O 1
ATOM 1402 N N . PHE B 1 83 ? 5.574 -2.047 -1.34 1 98.12 83 PHE B N 1
ATOM 1403 C CA . PHE B 1 83 ? 5.738 -2.582 -2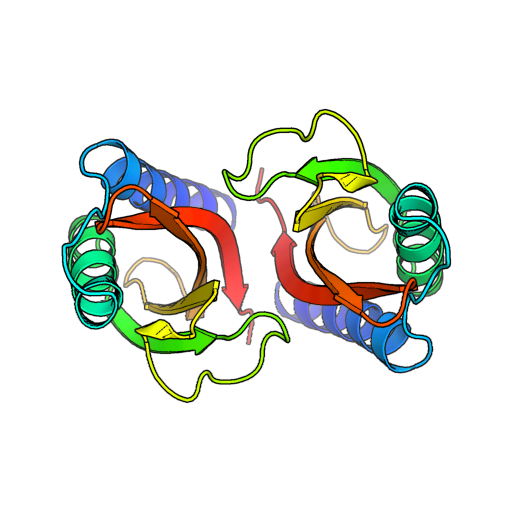.686 1 98.12 83 PHE B CA 1
ATOM 1404 C C . PHE B 1 83 ? 5.059 -3.941 -2.812 1 98.12 83 PHE B C 1
ATOM 1406 O O . PHE B 1 83 ? 5.039 -4.723 -1.859 1 98.12 83 PHE B O 1
ATOM 1413 N N . ALA B 1 84 ? 4.59 -4.227 -4.012 1 97.88 84 ALA B N 1
ATOM 1414 C CA . ALA B 1 84 ? 4.309 -5.605 -4.395 1 97.88 84 ALA B CA 1
ATOM 1415 C C . ALA B 1 84 ? 5.57 -6.305 -4.891 1 97.88 84 ALA B C 1
ATOM 1417 O O . ALA B 1 84 ? 6.441 -5.676 -5.492 1 97.88 84 ALA B O 1
ATOM 1418 N N . ILE B 1 85 ? 5.609 -7.555 -4.605 1 97.81 85 ILE B N 1
ATOM 1419 C CA . ILE B 1 85 ? 6.688 -8.367 -5.16 1 97.81 85 ILE B CA 1
ATOM 1420 C C . ILE B 1 85 ? 6.148 -9.219 -6.309 1 97.81 85 ILE B C 1
ATOM 1422 O O . ILE B 1 85 ? 5.289 -10.078 -6.102 1 97.81 85 ILE B O 1
ATOM 1426 N N . LEU B 1 86 ? 6.711 -8.953 -7.469 1 95.75 86 LEU B N 1
ATOM 1427 C CA . LEU B 1 86 ? 6.363 -9.734 -8.656 1 95.75 86 LEU B CA 1
ATOM 1428 C C . LEU B 1 86 ? 7.414 -10.805 -8.922 1 95.75 86 LEU B C 1
ATOM 1430 O O . LEU B 1 86 ? 8.617 -10.547 -8.828 1 95.75 86 LEU B O 1
ATOM 1434 N N . LYS B 1 87 ? 6.852 -11.945 -9.164 1 92.75 87 LYS B N 1
ATOM 1435 C CA . LYS B 1 87 ? 7.719 -13.055 -9.547 1 92.75 87 LYS B CA 1
ATOM 1436 C C . LYS B 1 87 ? 7.461 -13.477 -10.992 1 92.75 87 LYS B C 1
ATOM 1438 O O . LYS B 1 87 ? 6.34 -13.844 -11.344 1 92.75 87 LYS B O 1
ATOM 1443 N N . SER B 1 88 ? 8.5 -13.242 -11.805 1 88.44 88 SER B N 1
ATOM 1444 C CA . SER B 1 88 ? 8.367 -13.633 -13.203 1 88.44 88 SER B CA 1
ATOM 1445 C C . SER B 1 88 ? 9.703 -14.094 -13.773 1 88.44 88 SER B C 1
ATO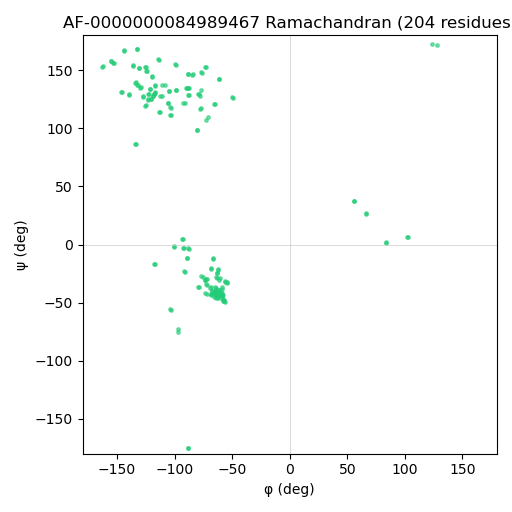M 1447 O O . SER B 1 88 ? 10.727 -13.422 -13.602 1 88.44 88 SER B O 1
ATOM 1449 N N . ALA B 1 89 ? 9.648 -15.375 -14.5 1 92.12 89 ALA B N 1
ATOM 1450 C CA . ALA B 1 89 ? 10.805 -15.898 -15.227 1 92.12 89 ALA B CA 1
ATOM 1451 C C . ALA B 1 89 ? 12.023 -16.016 -14.32 1 92.12 89 ALA B C 1
ATOM 1453 O O . ALA B 1 89 ? 13.125 -15.602 -14.688 1 92.12 89 ALA B O 1
ATOM 1454 N N . GLY B 1 90 ? 11.859 -16.391 -13.07 1 91.62 90 GLY B N 1
ATOM 1455 C CA . GLY B 1 90 ? 12.953 -16.656 -12.156 1 91.62 90 GLY B CA 1
ATOM 1456 C C . GLY B 1 90 ? 13.5 -15.406 -11.492 1 91.62 90 GLY B C 1
ATOM 1457 O O . GLY B 1 90 ? 14.531 -15.453 -10.82 1 91.62 90 GLY B O 1
ATOM 1458 N N . LYS B 1 91 ? 12.844 -14.289 -11.836 1 97.12 91 LYS B N 1
ATOM 1459 C CA . LYS B 1 91 ? 13.289 -13.031 -11.234 1 97.12 91 LYS B CA 1
ATOM 1460 C C . LYS B 1 91 ? 12.219 -12.453 -10.32 1 97.12 91 LYS B C 1
ATOM 1462 O O . LYS B 1 91 ? 11.047 -12.828 -10.406 1 97.12 91 LYS B O 1
ATOM 1467 N N . PHE B 1 92 ? 12.734 -11.633 -9.492 1 97.44 92 PHE B N 1
ATOM 1468 C CA . PHE B 1 92 ? 11.867 -10.914 -8.57 1 97.44 92 PHE B CA 1
ATOM 1469 C C . PHE B 1 92 ? 11.938 -9.406 -8.812 1 97.44 92 PHE B C 1
ATOM 1471 O O . PHE B 1 92 ? 13.031 -8.852 -8.961 1 97.44 92 PHE B O 1
ATOM 1478 N N . LYS B 1 93 ? 10.734 -8.789 -8.797 1 97.81 93 LYS B N 1
ATOM 1479 C CA . LYS B 1 93 ? 10.664 -7.359 -9.086 1 97.81 93 LYS B CA 1
ATOM 1480 C C . LYS B 1 93 ? 9.781 -6.641 -8.07 1 97.81 93 LYS B C 1
ATOM 1482 O O . LYS B 1 93 ? 8.719 -7.141 -7.699 1 97.81 93 LYS B O 1
ATOM 1487 N N . LEU B 1 94 ? 10.242 -5.43 -7.656 1 98.19 94 LEU B N 1
ATOM 1488 C CA . LEU B 1 94 ? 9.398 -4.582 -6.824 1 98.19 94 LEU B CA 1
ATOM 1489 C C . LEU B 1 94 ? 8.508 -3.693 -7.684 1 98.19 94 LEU B C 1
ATOM 1491 O O . LEU B 1 94 ? 8.977 -3.088 -8.648 1 98.19 94 LEU B O 1
ATOM 1495 N N . LEU B 1 95 ? 7.23 -3.656 -7.258 1 97.62 95 LEU B N 1
ATOM 1496 C CA . LEU B 1 95 ? 6.293 -2.701 -7.84 1 97.62 95 LEU B CA 1
ATOM 1497 C C . LEU B 1 95 ? 5.773 -1.736 -6.777 1 97.62 95 LEU B C 1
ATOM 1499 O O . LEU B 1 95 ? 5.273 -2.164 -5.734 1 97.62 95 LEU B O 1
ATOM 1503 N N . TRP B 1 96 ? 5.859 -0.437 -7.117 1 96.62 96 TRP B N 1
ATOM 1504 C CA . TRP B 1 96 ? 5.426 0.606 -6.191 1 96.62 96 TRP B CA 1
ATOM 1505 C C . TRP B 1 96 ? 3.922 0.532 -5.953 1 96.62 96 TRP B C 1
ATOM 1507 O O . TRP B 1 96 ? 3.133 0.651 -6.895 1 96.62 96 TRP B O 1
ATOM 1517 N N . LEU B 1 97 ? 3.518 0.355 -4.695 1 96.38 97 LEU B N 1
ATOM 1518 C CA . LEU B 1 97 ? 2.096 0.302 -4.375 1 96.38 97 LEU B CA 1
ATOM 1519 C C . LEU B 1 97 ? 1.636 1.603 -3.727 1 96.38 97 LEU B C 1
ATOM 1521 O O . LEU B 1 97 ? 0.687 2.234 -4.195 1 96.38 97 LEU B O 1
ATOM 1525 N N . GLN B 1 98 ? 2.318 1.985 -2.619 1 93.81 98 GLN B N 1
ATOM 1526 C CA . GLN B 1 98 ? 1.882 3.178 -1.899 1 93.81 98 GLN B CA 1
ATOM 1527 C C . GLN B 1 98 ? 2.977 3.689 -0.966 1 93.81 98 GLN B C 1
ATOM 1529 O O . GLN B 1 98 ? 3.799 2.91 -0.48 1 93.81 98 GLN B O 1
ATOM 1534 N N . SER B 1 99 ? 2.916 5.016 -0.729 1 93.44 99 SER B N 1
ATOM 1535 C CA . SER B 1 99 ? 3.783 5.645 0.262 1 93.44 99 SER B CA 1
ATOM 1536 C C . SER B 1 99 ? 2.986 6.535 1.207 1 93.44 99 SER B C 1
ATOM 1538 O O . SER B 1 99 ? 1.95 7.086 0.825 1 93.44 99 SER B O 1
ATOM 1540 N N . ALA B 1 100 ? 3.598 6.656 2.504 1 90 100 ALA B N 1
ATOM 1541 C CA . ALA B 1 100 ? 2.914 7.449 3.523 1 90 100 ALA B CA 1
ATOM 1542 C C . ALA B 1 100 ? 3.9 7.973 4.562 1 90 100 ALA B C 1
ATOM 1544 O O . ALA B 1 100 ? 5.031 7.492 4.652 1 90 100 ALA B O 1
ATOM 1545 N N . VAL B 1 101 ? 3.51 8.969 5.191 1 86.44 101 VAL B N 1
ATOM 1546 C CA . VAL B 1 101 ? 4.211 9.391 6.398 1 86.44 101 VAL B CA 1
ATOM 1547 C C . VAL B 1 101 ? 3.387 9.023 7.633 1 86.44 101 VAL B C 1
ATOM 1549 O O . VAL B 1 101 ? 2.195 9.328 7.703 1 86.44 101 VAL B O 1
ATOM 1552 N N . ALA B 1 102 ? 4.074 8.203 8.492 1 77.75 102 ALA B N 1
ATOM 1553 C CA . ALA B 1 102 ? 3.385 7.887 9.742 1 77.75 102 ALA B CA 1
ATOM 1554 C C . ALA B 1 102 ? 3.316 9.102 10.664 1 77.75 102 ALA B C 1
ATOM 1556 O O . ALA B 1 102 ? 4.316 9.797 10.859 1 77.75 102 ALA B O 1
ATOM 1557 N N . THR B 1 103 ? 2.148 9.594 10.805 1 60.25 103 THR B N 1
ATOM 1558 C CA . THR B 1 103 ? 2.055 10.719 11.727 1 60.25 103 THR B CA 1
ATOM 1559 C C . THR B 1 103 ? 2.092 10.234 13.172 1 60.25 103 THR B C 1
ATOM 1561 O O . THR B 1 103 ? 1.499 9.211 13.508 1 60.25 103 THR B O 1
ATOM 1564 N N . LYS B 1 104 ? 3.125 10.641 13.945 1 52.22 104 LYS B N 1
ATOM 1565 C CA . LYS B 1 104 ? 3.166 10.391 15.383 1 52.22 104 LYS B CA 1
ATOM 1566 C C . LYS B 1 104 ? 1.951 11 16.078 1 52.22 104 LYS B C 1
ATOM 1568 O O . LYS B 1 104 ? 1.428 12.031 15.648 1 52.22 104 LYS B O 1
#

pLDDT: mean 93.28, std 9.73, range [46.59, 98.75]

Nearest PDB structures (foldseek):
  5kwv-assembly1_A  TM=5.583E-01  e=1.305E-01  Neisseria gonorrhoeae NCCP11945
  5ucr-assembly1_A  TM=5.404E-01  e=1.980E-01  Neisseria gonorrhoeae NCCP11945
  2iml-assembly2_B  TM=5.057E-01  e=4.050E-01  Archaeoglobus fulgidus
  4orl-assembly1_A  TM=4.398E-01  e=4.299E-01  Bacteroides ovatus ATCC 8483
  2rcd-assembly2_C  TM=5.649E-01  e=1.908E+00  Pectobacterium atrosepticum SCRI1043

Organism: Thermoproteus tenax (strain ATCC 35583 / DSM 2078 / JCM 9277 / NBRC 100435 / Kra 1) (NCBI:txid768679)

Solvent-accessible surface area (backbone atoms only — not comparable to full-atom values): 11006 Å² total; per-residue (Å²): 112,51,54,55,48,44,52,53,51,48,46,31,51,47,38,42,67,77,52,62,48,68,38,77,46,52,73,47,50,62,59,44,49,45,53,35,35,41,74,53,55,33,48,70,72,49,76,42,47,17,19,80,83,70,37,79,33,96,40,50,82,58,28,35,29,41,39,37,34,28,36,36,92,91,44,91,50,43,35,38,40,36,26,36,51,37,77,55,96,75,28,30,32,64,38,90,69,51,67,29,68,51,52,113,112,51,57,55,48,45,52,51,52,50,46,32,51,48,38,42,68,76,52,63,49,68,39,78,45,51,74,46,49,61,59,45,50,44,52,34,35,40,74,53,55,31,49,70,71,50,74,42,46,17,20,79,82,69,38,82,33,94,41,52,81,57,28,37,29,41,40,37,33,27,35,37,92,91,45,91,51,45,34,38,40,35,26,34,50,37,79,56,96,74,28,30,31,64,38,87,68,50,66,30,67,51,50,111

Radius of gyration: 16.66 Å; Cα contacts (8 Å, |Δi|>4): 433; chains: 2; bounding box: 39×42×32 Å